Protein AF-A0A2E7UZY5-F1 (afdb_monomer)

Sequence (215 aa):
NVTYLLDACQSVGQLPVDVDELGCDILSATGRKYLRGPRGTGFLYVRKGILATLEPPMIDLLAAKWVAPDQYELRPDARRFENWENNYAARLGLGVAIDYALNLGIEVTWQRILELSSSLRQKLSVIDGIKLRDIGSLQGGIVTFTLEGIDATAIKELVGSQAINVSVSNPSSTLLDATRRNLPPVVRASVHYYNDEVEVVRLVDAVRAISAKKE

Structure (mmCIF, N/CA/C/O backbone):
data_AF-A0A2E7UZY5-F1
#
_entry.id   AF-A0A2E7UZY5-F1
#
loop_
_atom_site.group_PDB
_atom_site.id
_atom_site.type_symbol
_atom_site.label_atom_id
_atom_site.label_alt_id
_atom_site.label_comp_id
_atom_site.label_asym_id
_atom_site.label_entity_id
_atom_site.label_seq_id
_atom_site.pdbx_PDB_ins_code
_atom_site.Cartn_x
_atom_site.Cartn_y
_atom_site.Cartn_z
_atom_site.occupancy
_atom_site.B_iso_or_equiv
_atom_site.auth_seq_id
_atom_site.auth_comp_id
_atom_site.auth_asym_id
_atom_site.auth_atom_id
_atom_site.pdbx_PDB_model_num
ATOM 1 N N . ASN A 1 1 ? -2.501 15.413 -25.333 1.00 76.38 1 ASN A N 1
ATOM 2 C CA . ASN A 1 1 ? -2.086 14.223 -24.560 1.00 76.38 1 ASN A CA 1
ATOM 3 C C . ASN A 1 1 ? -1.216 14.672 -2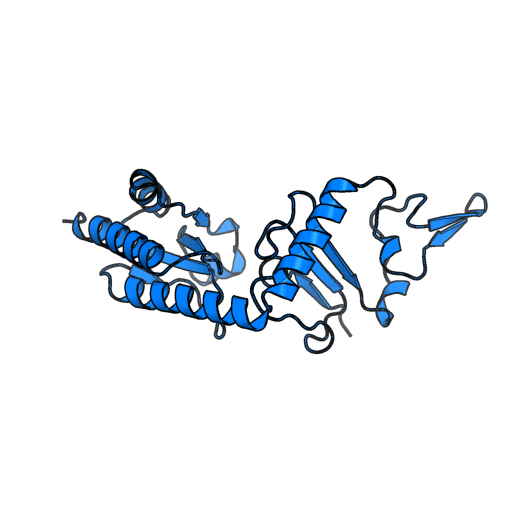3.407 1.00 76.38 1 ASN A C 1
ATOM 5 O O . ASN A 1 1 ? -0.234 15.356 -23.656 1.00 76.38 1 ASN A O 1
ATOM 9 N N . VAL A 1 2 ? -1.622 14.372 -22.174 1.00 93.38 2 VAL A N 1
ATOM 10 C CA . VAL A 1 2 ? -0.872 14.681 -20.946 1.00 93.38 2 VAL A CA 1
ATOM 11 C C . VAL A 1 2 ? -0.260 13.374 -20.454 1.00 93.38 2 VAL A C 1
ATOM 13 O O . VAL A 1 2 ? -0.983 12.385 -20.386 1.00 93.38 2 VAL A O 1
ATOM 16 N N . THR A 1 3 ? 1.036 13.363 -20.134 1.00 95.31 3 THR A N 1
ATOM 17 C CA . THR A 1 3 ? 1.720 12.169 -19.613 1.00 95.31 3 THR A CA 1
ATOM 18 C C . THR A 1 3 ? 1.079 11.708 -18.309 1.00 95.31 3 THR A C 1
ATOM 20 O O . THR A 1 3 ? 0.984 12.483 -17.353 1.00 95.31 3 THR A O 1
ATOM 23 N N . TYR A 1 4 ? 0.679 10.440 -18.257 1.00 96.88 4 TYR A N 1
ATOM 24 C CA . TYR A 1 4 ? 0.029 9.844 -17.095 1.00 96.88 4 TYR A CA 1
ATOM 25 C C . TYR A 1 4 ? 0.994 8.943 -16.310 1.00 96.88 4 TYR A C 1
ATOM 27 O O . TYR A 1 4 ? 1.302 7.820 -16.713 1.00 96.88 4 TYR A O 1
ATOM 35 N N . LEU A 1 5 ? 1.438 9.442 -15.153 1.00 96.75 5 LEU A N 1
ATOM 36 C CA . LEU A 1 5 ? 2.190 8.691 -14.147 1.00 96.75 5 LEU A CA 1
ATOM 37 C C . LEU A 1 5 ? 1.256 8.187 -13.038 1.00 96.75 5 LEU A C 1
ATOM 39 O O . LEU A 1 5 ? 0.578 8.982 -12.387 1.00 96.75 5 LEU A O 1
ATOM 43 N N . LEU A 1 6 ? 1.275 6.879 -12.785 1.00 97.94 6 LEU A N 1
ATOM 44 C CA . LEU A 1 6 ? 0.503 6.222 -11.734 1.00 97.94 6 LEU A CA 1
ATOM 45 C C . LEU A 1 6 ? 1.409 5.726 -10.591 1.00 97.94 6 LEU A C 1
ATOM 47 O O . LEU A 1 6 ? 2.285 4.888 -10.802 1.00 97.94 6 LEU A O 1
ATOM 51 N N . ASP A 1 7 ? 1.163 6.194 -9.363 1.00 97.31 7 ASP A N 1
ATOM 52 C CA . ASP A 1 7 ? 1.716 5.577 -8.147 1.00 97.31 7 ASP A CA 1
ATOM 53 C C . ASP A 1 7 ? 0.869 4.357 -7.766 1.00 97.31 7 ASP A C 1
ATOM 55 O O . ASP A 1 7 ? -0.257 4.482 -7.281 1.0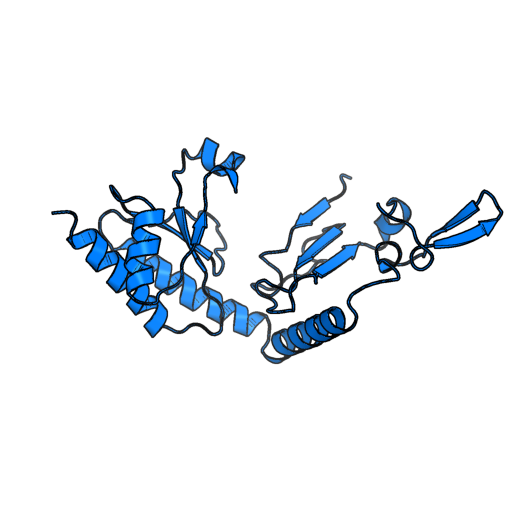0 97.31 7 ASP A O 1
ATOM 59 N N . ALA A 1 8 ? 1.426 3.166 -7.973 1.00 97.38 8 ALA A N 1
ATOM 60 C CA . ALA A 1 8 ? 0.782 1.897 -7.672 1.00 97.38 8 ALA A CA 1
ATOM 61 C C . ALA A 1 8 ? 1.400 1.206 -6.448 1.00 97.38 8 ALA A C 1
ATOM 63 O O . ALA A 1 8 ? 1.242 -0.004 -6.267 1.00 97.38 8 ALA A O 1
ATOM 64 N N . CYS A 1 9 ? 2.081 1.950 -5.566 1.00 95.75 9 CYS A N 1
ATOM 65 C CA . CYS A 1 9 ? 2.773 1.364 -4.421 1.00 95.75 9 CYS A CA 1
ATOM 66 C C . CYS A 1 9 ? 1.841 0.590 -3.478 1.00 95.75 9 CYS A C 1
ATOM 68 O O . CYS A 1 9 ? 2.304 -0.328 -2.808 1.00 95.75 9 CYS A O 1
ATOM 70 N N . GLN A 1 10 ? 0.570 0.979 -3.353 1.00 94.12 10 GLN A N 1
ATOM 71 C CA . GLN A 1 10 ? -0.403 0.190 -2.586 1.00 94.12 10 GLN A CA 1
ATOM 72 C C . GLN A 1 10 ? -1.146 -0.832 -3.450 1.00 94.12 10 GLN A C 1
ATOM 74 O O . GLN A 1 10 ? -1.585 -1.835 -2.907 1.00 94.12 10 GLN A O 1
ATOM 79 N N . SER A 1 11 ? -1.286 -0.609 -4.756 1.00 95.56 11 SER A N 1
ATOM 80 C CA . SER A 1 11 ? -2.122 -1.448 -5.621 1.00 95.56 11 SER A CA 1
ATOM 81 C C . SER A 1 11 ? -1.434 -2.750 -6.021 1.00 95.56 11 SER A C 1
ATOM 83 O O . SER A 1 11 ? -2.022 -3.821 -5.888 1.00 95.56 11 SER A O 1
ATOM 85 N N . VAL A 1 12 ? -0.172 -2.681 -6.458 1.00 96.69 12 VAL A N 1
ATOM 86 C CA . VAL A 1 12 ? 0.567 -3.869 -6.907 1.00 96.69 12 VAL A CA 1
ATOM 87 C C . VAL A 1 12 ? 0.759 -4.853 -5.747 1.00 96.69 12 VAL A C 1
ATOM 89 O O . VAL A 1 12 ? 1.291 -4.507 -4.688 1.00 96.69 12 VAL A O 1
ATOM 92 N N . GLY A 1 13 ? 0.330 -6.097 -5.972 1.00 94.75 13 GLY A N 1
ATOM 93 C CA . GLY A 1 13 ? 0.324 -7.184 -4.990 1.00 94.75 13 GLY A CA 1
ATOM 94 C C . GLY A 1 13 ? -0.893 -7.186 -4.062 1.00 94.75 13 GLY A C 1
ATOM 95 O O . GLY A 1 13 ? -1.065 -8.140 -3.309 1.00 94.75 13 GLY A O 1
ATOM 96 N N . GLN A 1 14 ? -1.710 -6.128 -4.078 1.00 95.19 14 GLN A N 1
ATOM 97 C CA . GLN A 1 14 ? -2.963 -6.059 -3.325 1.00 95.19 14 GLN A CA 1
ATOM 98 C C . GLN A 1 14 ? -4.155 -6.431 -4.199 1.00 95.19 14 GLN A C 1
ATOM 100 O O . GLN A 1 14 ? -5.000 -7.194 -3.753 1.00 95.19 14 GLN A O 1
ATOM 105 N N . LEU A 1 15 ? -4.220 -5.873 -5.408 1.00 95.06 15 LEU A N 1
ATOM 106 C CA . LEU A 1 15 ? -5.289 -6.095 -6.376 1.00 95.06 15 LEU A CA 1
ATOM 107 C C . LEU A 1 15 ? -4.705 -6.357 -7.778 1.00 95.06 15 LEU A C 1
ATOM 109 O O . LEU A 1 15 ? -3.519 -6.076 -7.996 1.00 95.06 15 LEU A O 1
ATOM 113 N N . PRO A 1 16 ? -5.509 -6.878 -8.720 1.00 95.44 16 PRO A N 1
ATOM 114 C CA . PRO A 1 16 ? -5.115 -7.013 -10.119 1.00 95.44 16 PRO A CA 1
ATOM 115 C C . PRO A 1 16 ? -4.749 -5.653 -10.718 1.00 95.44 16 PRO A C 1
ATOM 117 O O . PRO A 1 16 ? -5.433 -4.656 -10.494 1.00 95.44 16 PRO A O 1
ATOM 120 N N . VAL A 1 17 ? -3.643 -5.599 -11.456 1.00 96.25 17 VAL A N 1
ATOM 121 C CA . VAL A 1 17 ? -3.154 -4.377 -12.103 1.00 96.25 17 VAL A CA 1
ATOM 122 C C . VAL A 1 17 ? -2.721 -4.731 -13.516 1.00 96.25 17 VAL A C 1
ATOM 124 O O . VAL A 1 17 ? -1.752 -5.468 -13.691 1.00 96.25 17 VAL A O 1
ATOM 127 N N . ASP A 1 18 ? -3.411 -4.162 -14.498 1.00 96.94 18 ASP A N 1
ATOM 128 C CA . ASP A 1 18 ? -3.083 -4.266 -15.916 1.00 96.94 18 ASP A CA 1
ATOM 129 C C . ASP A 1 18 ? -2.777 -2.864 -16.464 1.00 96.94 18 ASP A C 1
ATOM 131 O O . ASP A 1 18 ? -3.606 -1.956 -16.419 1.00 96.94 18 ASP A O 1
ATOM 135 N N . VAL A 1 19 ? -1.547 -2.656 -16.934 1.00 97.19 19 VAL A N 1
ATOM 136 C CA . VAL A 1 19 ? -1.087 -1.348 -17.429 1.00 97.19 19 VAL A CA 1
ATOM 137 C C . VAL A 1 19 ? -1.675 -0.976 -18.789 1.00 97.19 19 VAL A C 1
ATOM 139 O O . VAL A 1 19 ? -1.748 0.218 -19.097 1.00 97.19 19 VAL A O 1
ATOM 142 N N . ASP A 1 20 ? -2.095 -1.964 -19.581 1.00 96.75 20 ASP A N 1
ATOM 143 C CA . ASP A 1 20 ? -2.739 -1.748 -20.874 1.00 96.75 20 ASP A CA 1
ATOM 144 C C . ASP A 1 20 ? -4.198 -1.325 -20.664 1.00 96.75 20 ASP A C 1
ATOM 146 O O . ASP A 1 20 ? -4.644 -0.357 -21.283 1.00 96.75 20 ASP A O 1
ATOM 150 N N . GLU A 1 21 ? -4.906 -1.958 -19.720 1.00 96.94 21 GLU A N 1
ATOM 151 C CA . GLU A 1 21 ? -6.256 -1.539 -19.311 1.00 96.94 21 GLU A CA 1
ATOM 152 C C . GLU A 1 21 ? -6.248 -0.147 -18.660 1.00 96.94 21 GLU A C 1
ATOM 154 O O . GLU A 1 21 ? -7.045 0.724 -19.016 1.00 96.94 21 GLU A O 1
ATOM 159 N N . LEU A 1 22 ? -5.317 0.094 -17.728 1.00 96.38 22 LEU A N 1
ATOM 160 C CA . LEU A 1 22 ? -5.193 1.382 -17.036 1.00 96.38 22 LEU A CA 1
ATOM 161 C C . LEU A 1 22 ? -4.777 2.516 -17.974 1.00 96.38 22 LEU A C 1
ATOM 163 O O . LEU A 1 22 ? -5.000 3.690 -17.668 1.00 96.38 22 LEU A O 1
ATOM 167 N N . GLY A 1 23 ? -4.114 2.187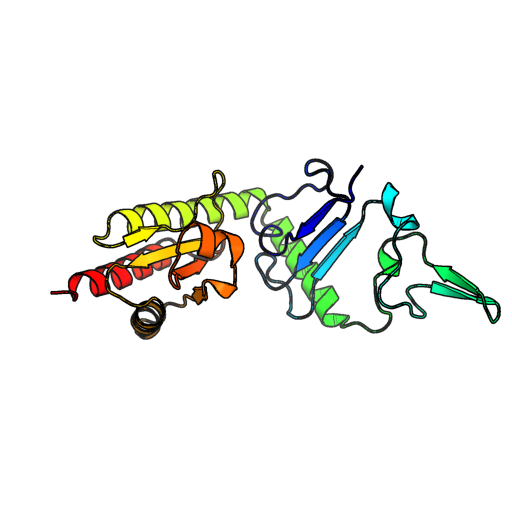 -19.082 1.00 96.44 23 GLY A N 1
ATOM 168 C CA . GLY A 1 23 ? -3.669 3.174 -20.048 1.00 96.44 23 GLY A CA 1
ATOM 169 C C . GLY A 1 23 ? -2.663 4.177 -19.475 1.00 96.44 23 GLY A C 1
ATOM 170 O O . GLY A 1 23 ? -2.531 5.267 -20.035 1.00 96.44 23 GLY A O 1
ATOM 171 N N . CYS A 1 24 ? -1.912 3.826 -18.425 1.00 97.44 24 CYS A N 1
ATOM 172 C CA . CYS A 1 24 ? -0.845 4.678 -17.905 1.00 97.44 24 CYS A CA 1
ATOM 173 C C . CYS A 1 24 ? 0.385 4.680 -18.820 1.00 97.44 24 CYS A C 1
ATOM 175 O O . CYS A 1 24 ? 0.679 3.711 -19.533 1.00 97.44 24 CYS A O 1
ATOM 177 N N . ASP A 1 25 ? 1.103 5.799 -18.825 1.00 97.19 25 ASP A N 1
ATOM 178 C CA . ASP A 1 25 ? 2.367 5.915 -19.546 1.00 97.19 25 ASP A CA 1
ATOM 179 C C . ASP A 1 25 ? 3.537 5.472 -18.668 1.00 97.19 25 ASP A C 1
ATOM 181 O O . ASP A 1 25 ? 4.521 4.920 -19.162 1.00 97.19 25 ASP A O 1
ATOM 185 N N . ILE A 1 26 ? 3.425 5.709 -17.361 1.00 97.00 26 ILE A N 1
ATOM 186 C CA . ILE A 1 26 ? 4.417 5.337 -16.358 1.00 97.00 26 ILE A CA 1
ATOM 187 C C . ILE A 1 26 ? 3.686 4.776 -15.136 1.00 97.00 26 ILE A C 1
ATOM 189 O O . ILE A 1 26 ? 2.673 5.332 -14.711 1.00 97.00 26 ILE A O 1
ATOM 193 N N . LEU A 1 27 ? 4.215 3.711 -14.535 1.00 98.19 27 LEU A N 1
ATOM 194 C CA . LEU A 1 27 ? 3.733 3.185 -13.256 1.00 98.19 27 LEU A CA 1
ATOM 195 C C . LEU A 1 27 ? 4.906 2.877 -12.332 1.00 98.19 27 LEU A C 1
ATOM 197 O O . LEU A 1 27 ? 5.847 2.197 -12.736 1.00 98.19 27 LEU A O 1
ATOM 201 N N . SER A 1 28 ? 4.838 3.346 -11.086 1.00 97.19 28 SER A N 1
ATOM 202 C CA . SER A 1 28 ? 5.823 3.024 -10.049 1.00 97.19 28 SER A CA 1
ATOM 203 C C . SER A 1 28 ? 5.232 2.100 -8.984 1.00 97.19 28 SER A C 1
ATOM 205 O O . SER A 1 28 ? 4.087 2.254 -8.554 1.00 97.19 28 SER A O 1
ATOM 207 N N . ALA A 1 29 ? 6.021 1.119 -8.547 1.00 97.62 29 ALA A N 1
ATOM 208 C CA . ALA A 1 29 ? 5.631 0.181 -7.502 1.00 97.62 29 ALA A CA 1
ATOM 209 C C . ALA A 1 29 ? 6.806 -0.140 -6.572 1.00 97.62 29 ALA A C 1
ATOM 211 O O . ALA A 1 29 ? 7.974 -0.087 -6.959 1.00 97.62 29 ALA A O 1
ATOM 212 N N . THR A 1 30 ? 6.498 -0.509 -5.328 1.00 97.19 30 THR A N 1
ATOM 213 C CA . THR A 1 30 ? 7.497 -0.893 -4.320 1.00 97.19 30 THR A CA 1
ATOM 214 C C . THR A 1 30 ? 7.322 -2.346 -3.901 1.00 97.19 30 THR A C 1
ATOM 216 O O . THR A 1 30 ? 6.201 -2.815 -3.714 1.00 97.19 30 THR A O 1
ATOM 219 N N . GLY A 1 31 ? 8.436 -3.049 -3.686 1.00 97.25 31 GLY A N 1
ATOM 220 C CA . GLY A 1 31 ? 8.411 -4.454 -3.280 1.00 97.25 31 GLY A CA 1
ATOM 221 C C . GLY A 1 31 ? 7.897 -4.667 -1.856 1.00 97.25 31 GLY A C 1
ATOM 222 O O . GLY A 1 31 ? 7.104 -5.565 -1.599 1.00 97.25 31 GLY A O 1
ATOM 223 N N . ARG A 1 32 ? 8.292 -3.806 -0.912 1.00 96.44 32 ARG A N 1
ATOM 224 C CA . ARG A 1 32 ? 8.118 -4.025 0.541 1.00 96.44 32 ARG A CA 1
ATOM 225 C C . ARG A 1 32 ? 6.695 -3.905 1.098 1.00 96.44 32 ARG A C 1
ATOM 227 O O . ARG A 1 32 ? 6.533 -3.888 2.320 1.00 96.44 32 ARG A O 1
ATOM 234 N N . LYS A 1 33 ? 5.708 -3.658 0.237 1.00 96.06 33 LYS A N 1
ATOM 235 C CA . LYS A 1 33 ? 4.296 -3.500 0.613 1.00 96.06 33 LYS A CA 1
ATOM 236 C C . LYS A 1 33 ? 3.562 -4.809 0.324 1.00 96.06 33 LYS A C 1
ATOM 238 O O . LYS A 1 33 ? 3.992 -5.851 0.811 1.00 96.06 33 LYS A O 1
ATOM 243 N N . TYR A 1 34 ? 2.485 -4.775 -0.453 1.00 96.94 34 TYR A N 1
ATOM 244 C CA . TYR A 1 34 ? 1.642 -5.945 -0.666 1.00 96.94 34 TYR A CA 1
ATOM 245 C C . TYR A 1 34 ? 2.332 -7.068 -1.454 1.00 96.94 34 TYR A C 1
ATOM 247 O O . TYR A 1 34 ? 1.994 -8.226 -1.236 1.00 96.94 34 TYR A O 1
ATOM 255 N N . LEU A 1 35 ? 3.367 -6.757 -2.244 1.00 96.06 35 LEU A N 1
ATOM 256 C CA . LEU A 1 35 ? 4.239 -7.755 -2.876 1.00 96.06 35 LEU A CA 1
ATOM 257 C C . LEU A 1 35 ? 5.145 -8.523 -1.904 1.00 96.06 35 LEU A C 1
ATOM 259 O O . LEU A 1 35 ? 5.685 -9.551 -2.288 1.00 96.06 35 LEU A O 1
ATOM 263 N N . ARG A 1 36 ? 5.337 -8.046 -0.665 1.00 96.62 36 ARG A N 1
ATOM 264 C CA . ARG A 1 36 ? 6.189 -8.690 0.357 1.00 96.62 36 ARG A CA 1
ATOM 265 C C . ARG A 1 36 ? 7.655 -8.901 -0.064 1.00 96.62 36 ARG A C 1
ATOM 267 O O . ARG A 1 36 ? 8.343 -9.756 0.487 1.00 96.62 36 ARG A O 1
ATOM 274 N N . GLY A 1 37 ? 8.151 -8.095 -0.998 1.00 97.75 37 GLY A N 1
ATOM 275 C CA . GLY A 1 37 ? 9.556 -8.077 -1.397 1.00 97.75 37 GLY A CA 1
ATOM 276 C C . GLY A 1 37 ? 10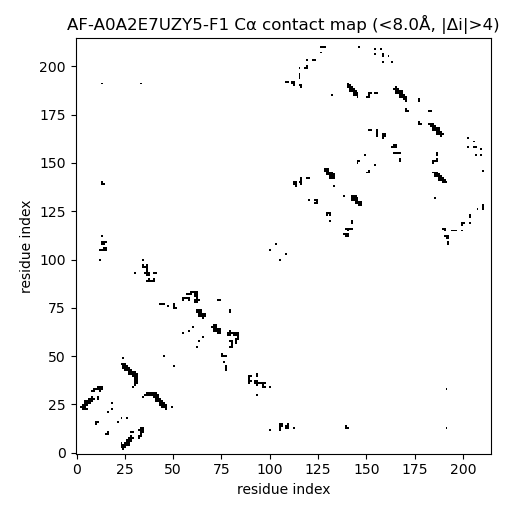.467 -7.350 -0.391 1.00 97.75 37 GLY A C 1
ATOM 277 O O . GLY A 1 37 ? 9.992 -6.683 0.534 1.00 97.75 37 GLY A O 1
ATOM 278 N N . PRO A 1 38 ? 11.797 -7.424 -0.564 1.00 97.94 38 PRO A N 1
ATOM 279 C CA . PRO A 1 38 ? 12.754 -6.765 0.323 1.00 97.94 38 PRO A CA 1
ATOM 280 C C . PRO A 1 38 ? 12.628 -5.233 0.334 1.00 97.94 38 PRO A C 1
ATOM 282 O O . PRO A 1 38 ? 12.230 -4.599 -0.648 1.00 97.94 38 PRO A O 1
ATOM 285 N N . ARG A 1 39 ? 13.025 -4.598 1.444 1.00 96.69 39 ARG A N 1
ATOM 286 C CA . ARG A 1 39 ? 13.179 -3.132 1.495 1.00 96.69 39 ARG A CA 1
ATOM 287 C C . ARG A 1 39 ? 14.270 -2.672 0.524 1.00 96.69 39 ARG A C 1
ATOM 289 O O . ARG A 1 39 ? 15.223 -3.39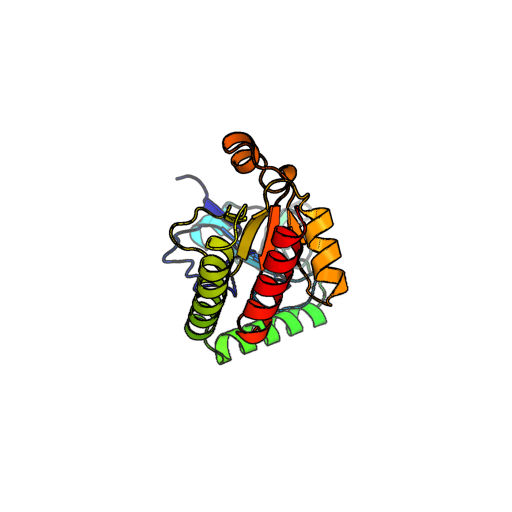6 0.279 1.00 96.69 39 ARG A O 1
ATOM 296 N N . GLY A 1 40 ? 14.125 -1.453 0.001 1.00 95.56 40 GLY A N 1
ATOM 297 C CA . GLY A 1 40 ? 15.047 -0.907 -1.001 1.00 95.56 40 GLY A CA 1
ATOM 298 C C . GLY A 1 40 ? 14.800 -1.423 -2.421 1.00 95.56 40 GLY A C 1
ATOM 299 O O . GLY A 1 40 ? 15.626 -1.192 -3.292 1.00 95.56 40 GLY A O 1
ATOM 300 N N . THR A 1 41 ? 13.675 -2.106 -2.659 1.00 97.31 41 THR A N 1
ATOM 301 C CA . THR A 1 41 ? 13.299 -2.625 -3.978 1.00 97.31 41 THR A CA 1
ATOM 302 C C . THR A 1 41 ? 11.980 -2.035 -4.469 1.00 97.31 41 THR A C 1
ATOM 304 O O . THR A 1 41 ? 11.095 -1.641 -3.692 1.00 97.31 41 THR A O 1
ATOM 307 N N . GLY A 1 42 ? 11.847 -1.998 -5.786 1.00 96.44 42 GLY A N 1
ATOM 308 C CA . GLY A 1 42 ? 10.681 -1.539 -6.518 1.00 96.44 42 GLY A CA 1
ATOM 309 C C . GLY A 1 42 ? 10.929 -1.703 -8.008 1.00 96.44 42 GLY A C 1
ATOM 310 O O . GLY A 1 42 ? 11.976 -2.212 -8.413 1.00 96.44 42 GLY A O 1
ATOM 311 N N . PHE A 1 43 ? 9.970 -1.277 -8.811 1.00 96.25 43 PHE A N 1
ATOM 312 C CA . PHE A 1 43 ? 10.121 -1.262 -10.256 1.00 96.25 43 PHE A CA 1
ATOM 313 C C . PHE A 1 43 ? 9.338 -0.107 -10.869 1.00 96.25 43 PHE A C 1
ATOM 315 O O . PHE A 1 43 ? 8.416 0.447 -10.263 1.00 96.25 43 PHE A O 1
ATOM 322 N N . LEU A 1 44 ? 9.746 0.238 -12.085 1.00 95.94 44 LEU A N 1
ATOM 323 C CA . LEU A 1 44 ? 9.132 1.250 -12.920 1.00 95.94 44 LEU A CA 1
ATOM 324 C C . LEU A 1 44 ? 8.698 0.586 -14.224 1.00 95.94 44 LEU A C 1
ATOM 326 O O . LEU A 1 44 ? 9.511 -0.018 -14.923 1.00 95.94 44 LEU A O 1
ATOM 330 N N . TYR A 1 45 ? 7.423 0.715 -14.555 1.00 97.12 45 TYR A N 1
ATOM 331 C CA . TYR A 1 45 ? 6.929 0.484 -15.901 1.00 97.12 45 TYR A CA 1
ATOM 332 C C . TYR A 1 45 ? 6.957 1.805 -16.669 1.00 97.12 45 TYR A C 1
ATOM 334 O O . TYR A 1 45 ? 6.559 2.839 -16.135 1.00 97.12 45 TYR A O 1
ATOM 342 N N . VAL A 1 46 ? 7.406 1.756 -17.923 1.00 96.75 46 VAL A N 1
ATOM 343 C CA . VAL A 1 46 ? 7.375 2.883 -18.858 1.00 96.75 46 VAL A CA 1
ATOM 344 C C . VAL A 1 46 ? 6.876 2.371 -20.201 1.00 96.75 46 VAL A C 1
ATOM 346 O O . VAL A 1 46 ? 7.466 1.459 -20.789 1.00 96.75 46 VAL A O 1
ATOM 349 N N . ARG A 1 47 ? 5.806 2.977 -20.711 1.00 96.19 47 ARG A N 1
ATOM 350 C CA . ARG A 1 47 ? 5.261 2.670 -22.030 1.00 96.19 47 ARG A CA 1
ATOM 351 C C . ARG A 1 47 ? 6.286 3.012 -23.108 1.00 96.19 47 ARG A C 1
ATOM 353 O O . ARG A 1 47 ? 6.802 4.128 -23.165 1.00 96.19 47 ARG A O 1
ATOM 360 N N . LYS A 1 48 ? 6.517 2.078 -24.037 1.00 94.25 48 LYS A N 1
ATOM 361 C CA . LYS A 1 48 ? 7.496 2.240 -25.131 1.00 94.25 48 LYS A CA 1
ATOM 362 C C . LYS A 1 48 ? 7.325 3.547 -25.915 1.00 94.25 48 LYS A C 1
ATOM 364 O O . LYS A 1 48 ? 8.317 4.189 -26.232 1.00 94.25 48 LYS A O 1
ATOM 369 N N . GLY A 1 49 ? 6.082 3.952 -26.191 1.00 93.81 49 GLY A N 1
ATOM 370 C CA . GLY A 1 49 ? 5.773 5.137 -27.001 1.00 93.81 49 GLY A CA 1
ATOM 371 C C . GLY A 1 49 ? 6.231 6.471 -26.404 1.00 93.81 49 GLY A C 1
ATOM 372 O O . GLY A 1 49 ? 6.460 7.408 -27.160 1.00 93.81 49 GLY A O 1
ATOM 373 N N . ILE A 1 50 ? 6.407 6.555 -25.082 1.00 94.31 50 ILE A N 1
ATOM 374 C CA . ILE A 1 50 ? 6.897 7.772 -24.416 1.00 94.31 50 ILE A CA 1
ATOM 375 C C . ILE A 1 50 ? 8.350 7.647 -23.951 1.00 94.31 50 ILE A C 1
ATOM 377 O O . ILE A 1 50 ? 8.939 8.611 -23.479 1.00 94.31 50 ILE A O 1
ATOM 381 N N . LEU A 1 51 ? 8.956 6.464 -24.075 1.00 93.56 51 LEU A N 1
ATOM 382 C CA . LEU A 1 51 ? 10.282 6.198 -23.525 1.00 93.56 51 LEU A CA 1
ATOM 383 C C . LEU A 1 51 ? 11.330 7.180 -24.061 1.00 93.56 51 LEU A C 1
ATOM 385 O O . LEU A 1 51 ? 12.144 7.675 -23.289 1.00 93.56 51 LEU A O 1
ATOM 389 N N . ALA A 1 52 ? 11.285 7.479 -25.363 1.00 91.94 52 ALA A N 1
ATOM 390 C CA . ALA A 1 52 ? 12.223 8.382 -26.028 1.00 91.94 52 ALA A CA 1
ATOM 391 C C . ALA A 1 52 ? 12.067 9.855 -25.610 1.00 91.94 52 ALA A C 1
ATOM 393 O O . ALA A 1 52 ? 13.000 10.627 -25.796 1.00 91.94 52 ALA A O 1
ATOM 394 N N . THR A 1 53 ? 10.927 10.243 -25.029 1.00 92.75 53 THR A N 1
ATOM 395 C CA . THR A 1 53 ? 10.674 11.621 -24.577 1.00 92.75 53 THR A CA 1
ATOM 396 C C . THR A 1 53 ? 11.093 11.855 -23.126 1.00 92.75 53 THR A C 1
ATOM 398 O O . THR A 1 53 ? 10.887 12.946 -22.604 1.00 92.75 53 THR A O 1
ATOM 401 N N . LEU A 1 54 ? 11.605 10.826 -22.447 1.00 92.81 54 LEU A N 1
ATOM 402 C CA . LEU A 1 54 ? 12.018 10.885 -21.051 1.00 92.81 54 LEU A CA 1
ATOM 403 C C . LEU A 1 54 ? 13.541 10.840 -20.924 1.00 92.81 54 LEU A C 1
ATOM 405 O O . LEU A 1 54 ? 14.210 10.041 -21.587 1.00 92.81 54 LEU A O 1
ATOM 409 N N . GLU A 1 55 ? 14.058 11.632 -19.990 1.00 90.44 55 GLU A N 1
ATOM 410 C CA . GLU A 1 55 ? 15.452 11.598 -19.554 1.00 90.44 55 GLU A CA 1
ATOM 411 C C . GLU A 1 55 ? 15.548 11.014 -18.135 1.00 90.44 55 GLU A C 1
ATOM 413 O O . GLU A 1 55 ? 14.751 11.380 -17.264 1.00 90.44 55 GLU A O 1
ATOM 418 N N . PRO A 1 56 ? 16.485 10.085 -17.875 1.00 91.56 56 PRO A N 1
ATOM 419 C CA . PRO A 1 56 ? 16.729 9.589 -16.526 1.00 91.56 56 PRO A CA 1
ATOM 420 C C . PRO A 1 56 ? 17.249 10.695 -15.598 1.00 91.56 56 PRO A C 1
ATOM 422 O O . PRO A 1 56 ? 18.076 11.500 -16.019 1.00 91.56 56 PRO A O 1
ATOM 425 N N . PRO A 1 57 ? 16.855 10.704 -14.310 1.00 89.88 57 PRO A N 1
ATOM 426 C CA . PRO A 1 57 ? 17.380 11.669 -13.341 1.00 89.88 57 PRO A CA 1
ATOM 427 C C . PRO A 1 57 ? 18.867 11.445 -13.027 1.00 89.88 57 PRO A C 1
ATOM 429 O O . PRO A 1 57 ? 19.545 12.348 -12.544 1.00 89.88 57 PRO A O 1
ATOM 432 N N . MET A 1 58 ? 19.367 10.233 -13.271 1.00 90.38 58 MET A N 1
ATOM 433 C CA . MET A 1 58 ? 20.764 9.854 -13.132 1.00 90.38 58 MET A CA 1
ATOM 434 C C . MET A 1 58 ? 21.144 9.001 -14.336 1.00 90.38 58 MET A C 1
ATOM 436 O O . MET A 1 58 ? 20.435 8.053 -14.669 1.00 90.38 58 MET A O 1
ATOM 440 N N . ILE A 1 59 ? 22.247 9.355 -14.986 1.00 92.25 59 ILE A N 1
ATOM 441 C CA . ILE A 1 59 ? 22.794 8.625 -16.126 1.00 92.25 59 ILE A CA 1
ATOM 442 C C . ILE A 1 59 ? 24.149 8.081 -15.695 1.00 92.25 59 ILE A C 1
ATOM 444 O O . ILE A 1 59 ? 25.023 8.838 -15.276 1.00 92.25 59 ILE A O 1
ATOM 448 N N . ASP A 1 60 ? 24.315 6.771 -15.801 1.00 91.62 60 ASP A N 1
ATOM 449 C CA . ASP A 1 60 ? 25.581 6.091 -15.579 1.00 91.62 60 ASP A CA 1
ATOM 450 C C . ASP A 1 60 ? 25.920 5.158 -16.753 1.00 91.62 60 ASP A C 1
ATOM 452 O O . ASP A 1 60 ? 25.260 5.166 -17.797 1.00 91.62 60 ASP A O 1
ATOM 456 N N . LEU A 1 61 ? 26.970 4.352 -16.579 1.00 91.25 61 LEU A N 1
ATOM 457 C CA . LEU A 1 61 ? 27.471 3.424 -17.595 1.00 91.25 61 LEU A CA 1
ATOM 458 C C . LEU A 1 61 ? 26.478 2.307 -17.957 1.00 91.25 61 LEU A C 1
ATOM 460 O O . LEU A 1 61 ? 26.637 1.674 -19.002 1.00 91.25 61 LEU A O 1
ATOM 464 N N . LEU A 1 62 ? 25.476 2.036 -17.111 1.00 92.50 62 LEU A N 1
ATOM 465 C CA . LEU A 1 62 ? 24.378 1.143 -17.463 1.00 92.50 62 LEU A CA 1
ATOM 466 C C . LEU A 1 62 ? 23.357 1.892 -18.317 1.00 92.50 62 LEU A C 1
ATOM 468 O O . LEU A 1 62 ? 22.935 1.373 -19.348 1.00 92.50 62 LEU A O 1
ATOM 472 N N . ALA A 1 63 ? 22.974 3.100 -17.903 1.00 94.25 63 ALA A N 1
ATOM 473 C CA . ALA A 1 63 ? 21.902 3.869 -18.529 1.00 94.25 63 ALA A CA 1
ATOM 474 C C . ALA A 1 63 ? 22.235 4.387 -19.939 1.00 94.25 63 ALA A C 1
ATOM 476 O O . ALA A 1 63 ? 21.334 4.496 -20.784 1.00 94.25 63 ALA A O 1
ATOM 477 N N . ALA A 1 64 ? 23.507 4.697 -20.203 1.00 94.12 64 ALA A N 1
ATOM 478 C CA . ALA A 1 64 ? 23.979 5.220 -21.480 1.00 94.12 64 ALA A CA 1
ATOM 479 C C . ALA A 1 64 ? 25.363 4.691 -21.867 1.00 94.12 64 ALA A C 1
ATOM 481 O O . ALA A 1 64 ? 26.211 4.396 -21.027 1.00 94.12 64 ALA A O 1
ATOM 482 N N . LYS A 1 65 ? 25.617 4.657 -23.174 1.00 94.62 65 LYS A N 1
ATOM 483 C CA . LYS A 1 65 ? 26.945 4.458 -23.747 1.00 94.62 65 LYS A CA 1
ATOM 484 C C . LYS A 1 65 ? 27.566 5.821 -24.055 1.00 94.62 65 LYS A C 1
ATOM 486 O O . LYS A 1 65 ? 26.976 6.605 -24.791 1.00 94.62 65 LYS A O 1
ATOM 491 N N . TRP A 1 66 ? 28.763 6.094 -23.542 1.00 94.38 66 TRP A N 1
ATOM 492 C CA . TRP A 1 66 ? 29.540 7.276 -23.932 1.00 94.38 66 TRP A CA 1
ATOM 493 C C . TRP A 1 66 ? 30.151 7.032 -25.322 1.00 94.38 66 TRP A C 1
ATOM 495 O O . TRP A 1 66 ? 30.907 6.073 -25.492 1.00 94.38 66 TRP A O 1
ATOM 505 N N . VAL A 1 67 ? 29.760 7.818 -26.332 1.00 97.00 67 VAL A N 1
ATOM 506 C CA . VAL A 1 67 ? 30.107 7.562 -27.749 1.00 97.00 67 VAL A CA 1
ATOM 507 C C . VAL A 1 67 ? 31.063 8.595 -28.348 1.00 97.00 67 VAL A C 1
ATOM 509 O O . VAL A 1 67 ? 31.752 8.280 -29.314 1.00 97.00 67 VAL A O 1
ATOM 512 N N . ALA A 1 68 ? 31.157 9.787 -27.759 1.00 96.50 68 ALA A N 1
ATOM 513 C CA . ALA A 1 68 ? 32.135 10.821 -28.100 1.00 96.50 68 ALA A CA 1
ATOM 514 C C . ALA A 1 68 ? 32.395 11.718 -26.874 1.00 96.50 68 ALA A C 1
ATOM 516 O O . ALA A 1 68 ? 31.581 11.695 -25.952 1.00 96.50 68 ALA A O 1
ATOM 517 N N . PRO A 1 69 ? 33.472 12.530 -26.833 1.00 95.88 69 PRO A N 1
ATOM 518 C CA . PRO A 1 69 ? 33.801 13.370 -25.673 1.00 95.88 69 PRO A CA 1
ATOM 519 C C . PRO A 1 69 ? 32.643 14.226 -25.131 1.00 95.88 69 PRO A C 1
ATOM 521 O O . PRO A 1 69 ? 32.562 14.446 -23.926 1.00 95.88 69 PRO A O 1
ATOM 524 N N . ASP A 1 70 ? 31.727 14.646 -25.998 1.00 95.69 70 ASP A N 1
ATOM 525 C CA . ASP A 1 70 ? 30.559 15.484 -25.722 1.00 95.69 70 ASP A CA 1
ATOM 526 C C . ASP A 1 70 ? 29.213 14.791 -26.022 1.00 95.69 70 ASP A C 1
ATOM 528 O O . ASP A 1 70 ? 28.166 15.436 -25.986 1.00 95.69 70 ASP A O 1
ATOM 532 N N . GLN A 1 71 ? 29.211 13.477 -26.290 1.00 95.62 71 GLN A N 1
ATOM 533 C CA . GLN A 1 71 ? 28.015 12.751 -26.728 1.00 95.62 71 GLN A CA 1
ATOM 534 C C . GLN A 1 71 ? 27.865 11.380 -26.066 1.00 95.62 71 GLN A C 1
ATOM 536 O O . GLN A 1 71 ? 28.792 10.568 -26.029 1.00 95.62 71 GLN A O 1
ATOM 541 N N . TYR A 1 72 ? 26.646 11.068 -25.631 1.00 94.44 72 TYR A N 1
ATOM 542 C CA . TYR A 1 72 ? 26.250 9.740 -25.175 1.00 94.44 72 TYR A CA 1
ATOM 543 C C . TYR A 1 72 ? 24.956 9.283 -25.856 1.00 94.44 72 TYR A C 1
ATOM 545 O O . TYR A 1 72 ? 24.147 10.090 -26.312 1.00 94.44 72 TYR A O 1
ATOM 553 N N . GLU A 1 73 ? 24.755 7.971 -25.894 1.00 94.75 73 GLU A N 1
ATOM 554 C CA . GLU A 1 73 ? 23.540 7.327 -26.384 1.00 94.75 73 GLU A CA 1
ATOM 555 C C . GLU A 1 73 ? 22.875 6.577 -25.234 1.00 94.75 73 GLU A C 1
ATOM 557 O O . GLU A 1 73 ? 23.437 5.639 -24.667 1.00 94.75 73 GLU A O 1
ATOM 562 N N . LEU A 1 74 ? 21.667 6.995 -24.869 1.00 95.12 74 LEU A N 1
ATOM 563 C CA . LEU A 1 74 ? 20.881 6.311 -23.848 1.00 95.12 74 LEU A CA 1
ATOM 564 C C . LEU A 1 74 ? 20.350 4.974 -24.369 1.00 95.12 74 LEU A C 1
ATOM 566 O O . LEU A 1 74 ? 20.051 4.826 -25.555 1.00 95.12 74 LEU A O 1
ATOM 570 N N . ARG A 1 75 ? 20.154 4.014 -23.460 1.00 94.50 75 ARG A N 1
ATOM 571 C CA . ARG A 1 75 ? 19.530 2.740 -23.831 1.00 94.50 75 ARG A CA 1
ATOM 572 C C . ARG A 1 75 ? 18.131 2.956 -24.434 1.00 94.50 75 ARG A C 1
ATOM 574 O O . ARG A 1 75 ? 17.377 3.798 -23.940 1.00 94.50 75 ARG A O 1
ATOM 581 N N . PRO A 1 76 ? 17.733 2.134 -25.423 1.00 93.12 76 PRO A N 1
ATOM 582 C CA . PRO A 1 76 ? 16.406 2.193 -26.035 1.00 93.12 76 PRO A CA 1
ATOM 583 C C . PRO A 1 76 ? 15.327 1.458 -25.215 1.00 93.12 76 PRO A C 1
ATOM 585 O O . PRO A 1 76 ? 14.217 1.260 -25.703 1.00 93.12 76 PRO A O 1
ATOM 588 N N . ASP A 1 77 ? 15.645 1.003 -23.998 1.00 93.75 77 ASP A N 1
ATOM 589 C CA . ASP A 1 77 ? 14.754 0.257 -23.106 1.00 93.75 77 ASP A CA 1
ATOM 590 C C . ASP A 1 77 ? 14.629 0.936 -21.729 1.00 93.75 77 ASP A C 1
ATOM 592 O O . ASP A 1 77 ? 15.346 1.883 -21.401 1.00 93.75 77 ASP A O 1
ATOM 596 N N . ALA A 1 78 ? 13.700 0.452 -20.900 1.00 92.88 78 ALA A N 1
ATOM 597 C CA . ALA A 1 78 ? 13.460 1.007 -19.567 1.00 92.88 78 ALA A CA 1
ATOM 598 C C . ALA A 1 78 ? 14.659 0.852 -18.609 1.00 92.88 78 ALA A C 1
ATOM 600 O O . ALA A 1 78 ? 14.709 1.544 -17.594 1.00 92.88 78 ALA A O 1
ATOM 601 N N . ARG A 1 79 ? 15.665 0.022 -18.934 1.00 93.12 79 ARG A N 1
ATOM 602 C CA . ARG A 1 79 ? 16.878 -0.090 -18.107 1.00 93.12 79 ARG A CA 1
ATOM 603 C C . ARG A 1 79 ? 17.727 1.179 -18.164 1.00 93.12 79 ARG A C 1
ATOM 605 O O . ARG A 1 79 ? 18.640 1.312 -17.363 1.00 93.12 79 ARG A O 1
ATOM 612 N N . ARG A 1 80 ? 17.407 2.142 -19.043 1.00 94.31 80 ARG A N 1
ATOM 613 C CA . ARG A 1 80 ? 17.967 3.504 -18.979 1.00 94.31 80 ARG A CA 1
ATOM 614 C C . ARG A 1 80 ? 17.685 4.224 -17.653 1.00 94.31 80 ARG A C 1
ATOM 616 O O . ARG A 1 80 ? 18.349 5.205 -17.365 1.00 94.31 80 ARG A O 1
ATOM 623 N N . PHE A 1 81 ? 16.705 3.766 -16.872 1.00 94.50 81 PHE A N 1
ATOM 624 C CA . PHE A 1 81 ? 16.389 4.298 -15.541 1.00 94.50 81 PHE A CA 1
ATOM 625 C C . PHE A 1 81 ? 16.967 3.451 -14.393 1.00 94.50 81 PHE A C 1
ATOM 627 O O . PHE A 1 81 ? 16.685 3.738 -13.232 1.00 94.50 81 PHE A O 1
ATOM 634 N N . GLU A 1 82 ? 17.715 2.385 -14.696 1.00 93.69 82 GLU A N 1
ATOM 635 C CA . GLU A 1 82 ? 18.404 1.578 -13.688 1.00 93.69 82 GLU A CA 1
ATOM 636 C C . GLU A 1 82 ? 19.823 2.105 -13.469 1.00 93.69 82 GLU A C 1
ATOM 638 O O . GLU A 1 82 ? 20.507 2.480 -14.418 1.00 93.69 82 GLU A O 1
ATOM 643 N N . ASN A 1 83 ? 20.283 2.050 -12.220 1.00 91.50 83 ASN A N 1
ATOM 644 C CA . ASN A 1 83 ? 21.679 2.296 -11.886 1.00 91.50 83 ASN A CA 1
ATOM 645 C C . ASN A 1 83 ? 22.491 0.998 -12.017 1.00 91.50 83 ASN A C 1
ATOM 647 O O . ASN A 1 83 ? 22.002 -0.090 -11.677 1.00 91.50 83 ASN A O 1
ATOM 651 N N . TRP A 1 84 ? 23.748 1.132 -12.443 1.00 90.19 84 TRP A N 1
ATOM 652 C CA . TRP A 1 84 ? 24.738 0.061 -12.539 1.00 90.19 84 TRP A CA 1
ATOM 653 C C . TRP A 1 84 ? 24.896 -0.680 -11.213 1.00 90.19 84 TRP A C 1
ATOM 655 O O . TRP A 1 84 ? 24.699 -1.893 -11.141 1.00 90.19 84 TRP A O 1
ATOM 665 N N . GLU A 1 85 ? 25.231 0.060 -10.154 1.00 92.12 85 GLU A N 1
ATOM 666 C CA . GLU A 1 85 ? 25.347 -0.510 -8.819 1.00 92.12 85 GLU A CA 1
ATOM 667 C C . GLU A 1 85 ? 23.971 -0.511 -8.160 1.00 92.12 85 GLU A C 1
ATOM 669 O O . GLU A 1 85 ? 23.356 0.533 -7.923 1.00 92.12 85 GLU A O 1
ATOM 674 N N . ASN A 1 86 ? 23.477 -1.706 -7.869 1.00 92.31 86 ASN A N 1
ATOM 675 C CA . ASN A 1 86 ? 22.220 -1.910 -7.176 1.00 92.31 86 ASN A CA 1
ATOM 676 C C . ASN A 1 86 ? 22.325 -3.142 -6.274 1.00 92.31 86 ASN A C 1
ATOM 678 O O . ASN A 1 86 ? 23.238 -3.958 -6.380 1.00 92.31 86 ASN A O 1
ATOM 682 N N . ASN A 1 87 ? 21.382 -3.283 -5.347 1.00 96.06 87 ASN A N 1
ATOM 683 C CA . ASN A 1 87 ? 21.381 -4.429 -4.452 1.00 96.06 87 ASN A CA 1
ATOM 684 C C . ASN A 1 87 ? 20.844 -5.674 -5.179 1.00 96.06 87 ASN A C 1
ATOM 686 O O . ASN A 1 87 ? 19.644 -5.958 -5.143 1.00 96.06 87 ASN A O 1
ATOM 690 N N . TYR A 1 88 ? 21.746 -6.424 -5.815 1.00 95.50 88 TYR A N 1
ATOM 691 C CA . TYR A 1 88 ? 21.430 -7.648 -6.556 1.00 95.50 88 TYR A CA 1
ATOM 692 C C . TYR A 1 88 ? 20.669 -8.676 -5.713 1.00 95.50 88 TYR A C 1
ATOM 694 O O . TYR A 1 88 ? 19.676 -9.237 -6.174 1.00 95.50 88 TYR A O 1
ATOM 702 N N . ALA A 1 89 ? 21.081 -8.890 -4.459 1.00 97.69 89 ALA A N 1
ATOM 703 C CA . ALA A 1 89 ? 20.411 -9.828 -3.559 1.00 97.69 89 ALA A CA 1
ATOM 704 C C . ALA A 1 89 ? 18.960 -9.403 -3.281 1.00 97.69 89 ALA A C 1
ATOM 706 O O . ALA A 1 89 ? 18.045 -10.225 -3.325 1.00 97.69 89 ALA A O 1
ATOM 707 N N . ALA A 1 90 ? 18.727 -8.107 -3.058 1.00 97.94 90 ALA A N 1
ATOM 708 C CA . ALA A 1 90 ? 17.385 -7.576 -2.861 1.00 97.94 90 ALA A CA 1
ATOM 709 C C . ALA A 1 90 ? 16.545 -7.654 -4.149 1.00 97.94 90 ALA A C 1
ATOM 711 O O . ALA A 1 90 ? 15.372 -8.017 -4.079 1.00 97.94 90 ALA A O 1
ATOM 712 N N . ARG A 1 91 ? 17.134 -7.385 -5.324 1.00 96.31 91 ARG A N 1
ATOM 713 C CA . ARG A 1 91 ? 16.464 -7.532 -6.630 1.00 96.31 91 ARG A CA 1
ATOM 714 C C . ARG A 1 91 ? 16.027 -8.978 -6.880 1.00 96.31 91 ARG A C 1
ATOM 716 O O . ARG A 1 91 ? 14.887 -9.199 -7.279 1.00 96.31 91 ARG A O 1
ATOM 723 N N . LEU A 1 92 ? 16.889 -9.953 -6.588 1.00 97.88 92 LEU A N 1
ATOM 724 C CA . LEU A 1 92 ? 16.539 -11.376 -6.649 1.00 97.88 92 LEU A CA 1
ATOM 725 C C . LEU A 1 92 ? 15.424 -11.719 -5.654 1.00 97.88 92 LEU A C 1
ATOM 727 O O . LEU A 1 92 ? 14.458 -12.381 -6.021 1.00 97.88 92 LEU A O 1
ATOM 731 N N . GLY A 1 93 ? 15.505 -11.208 -4.422 1.00 98.44 93 GLY A N 1
ATOM 732 C CA . GLY A 1 93 ? 14.449 -11.386 -3.425 1.00 98.44 93 GLY A CA 1
ATOM 733 C C . GLY A 1 93 ? 13.104 -10.778 -3.843 1.00 98.44 93 GLY A C 1
ATOM 734 O O . GLY A 1 93 ? 12.060 -11.341 -3.523 1.00 98.44 93 GLY A O 1
ATOM 735 N N . LEU A 1 94 ? 13.103 -9.663 -4.584 1.00 98.25 94 LEU A N 1
ATOM 736 C CA . LEU A 1 94 ? 11.884 -9.111 -5.179 1.00 98.25 94 LEU A CA 1
ATOM 737 C C . LEU A 1 94 ? 11.314 -10.055 -6.246 1.00 98.25 94 LEU A C 1
ATOM 739 O O . LEU A 1 94 ? 10.107 -10.272 -6.250 1.00 98.25 94 LEU A O 1
ATOM 743 N N . GLY A 1 95 ? 12.163 -10.639 -7.096 1.00 98.12 95 GLY A N 1
ATOM 744 C CA . GLY A 1 95 ? 11.749 -11.658 -8.068 1.00 98.12 95 GLY A CA 1
ATOM 745 C C . GLY A 1 95 ? 11.054 -12.843 -7.397 1.00 98.12 95 GLY A C 1
ATOM 746 O O . GLY A 1 95 ? 9.915 -13.146 -7.730 1.00 98.12 95 GLY A O 1
ATOM 747 N N . VAL A 1 96 ? 11.670 -13.414 -6.355 1.00 98.44 96 VAL A N 1
ATOM 748 C CA . VAL A 1 96 ? 11.080 -14.522 -5.577 1.00 98.44 96 VAL A CA 1
ATOM 749 C C . VAL A 1 96 ? 9.733 -14.135 -4.954 1.00 98.44 96 VAL A C 1
ATOM 751 O O . VAL A 1 96 ? 8.804 -14.939 -4.935 1.00 98.44 96 VAL A O 1
ATOM 754 N N . ALA A 1 97 ? 9.601 -12.908 -4.445 1.00 98.06 97 ALA A N 1
ATOM 755 C CA . ALA A 1 97 ? 8.347 -12.433 -3.863 1.00 98.06 97 ALA A CA 1
ATOM 756 C C . ALA A 1 97 ? 7.233 -12.268 -4.916 1.00 98.06 97 ALA A C 1
ATOM 758 O O . ALA A 1 97 ? 6.074 -12.586 -4.642 1.00 98.06 97 ALA A O 1
ATOM 759 N N . ILE A 1 98 ? 7.587 -11.814 -6.124 1.00 97.62 98 ILE A N 1
ATOM 760 C CA . ILE A 1 98 ? 6.667 -11.731 -7.265 1.00 97.62 98 ILE A CA 1
ATOM 761 C C . ILE A 1 98 ? 6.239 -13.135 -7.699 1.00 97.62 98 ILE A C 1
ATOM 763 O O . ILE A 1 98 ? 5.040 -13.383 -7.791 1.00 97.62 98 ILE A O 1
ATOM 767 N N . ASP A 1 99 ? 7.181 -14.062 -7.879 1.00 98.12 99 ASP A N 1
ATOM 768 C CA . ASP A 1 99 ? 6.880 -15.452 -8.246 1.00 98.12 99 ASP A CA 1
ATOM 769 C C . ASP A 1 99 ? 5.957 -16.106 -7.214 1.00 98.12 99 ASP A C 1
ATOM 771 O O . ASP A 1 99 ? 4.984 -16.770 -7.565 1.00 98.12 99 ASP A O 1
ATOM 775 N N . TYR A 1 100 ? 6.204 -15.868 -5.923 1.00 97.69 100 TYR A N 1
ATOM 776 C CA . TYR A 1 100 ? 5.337 -16.338 -4.847 1.00 97.69 100 TYR A CA 1
ATOM 777 C C . TYR A 1 100 ? 3.906 -15.787 -4.968 1.00 97.69 100 TYR A C 1
ATOM 779 O O . TYR A 1 100 ? 2.945 -16.549 -4.863 1.00 97.69 100 TYR A O 1
ATOM 787 N N . ALA A 1 101 ? 3.747 -14.482 -5.211 1.00 96.44 101 ALA A N 1
ATOM 788 C CA . ALA A 1 101 ? 2.432 -13.863 -5.383 1.00 96.44 101 ALA A CA 1
ATOM 789 C C . ALA A 1 101 ? 1.700 -14.386 -6.632 1.00 96.44 101 ALA A C 1
ATOM 791 O O . ALA A 1 101 ? 0.501 -14.658 -6.570 1.00 96.44 101 ALA A O 1
ATOM 792 N N . LEU A 1 102 ? 2.418 -14.575 -7.743 1.00 96.56 102 LEU A N 1
ATOM 793 C CA . LEU A 1 102 ? 1.868 -15.136 -8.979 1.00 96.56 102 LEU A CA 1
ATOM 794 C C . LEU A 1 102 ? 1.448 -16.602 -8.803 1.00 96.56 102 LEU A C 1
ATOM 796 O O . LEU A 1 102 ? 0.370 -16.973 -9.259 1.00 96.56 102 LEU A O 1
ATOM 800 N N . ASN A 1 103 ? 2.241 -17.405 -8.087 1.00 98.06 103 ASN A N 1
ATOM 801 C CA . ASN A 1 103 ? 1.934 -18.810 -7.801 1.00 98.06 103 ASN A CA 1
ATOM 802 C C . ASN A 1 103 ? 0.705 -18.987 -6.897 1.00 98.06 103 ASN A C 1
ATOM 804 O O . ASN A 1 103 ? -0.035 -19.953 -7.063 1.00 98.06 103 ASN A O 1
ATOM 808 N N . LEU A 1 104 ? 0.472 -18.072 -5.948 1.00 97.06 104 LEU A N 1
ATOM 809 C CA . LEU A 1 104 ? -0.772 -18.051 -5.167 1.00 97.06 104 LEU A CA 1
ATOM 810 C C . LEU A 1 104 ? -1.985 -17.617 -6.005 1.00 97.06 104 LEU A C 1
ATOM 812 O O . LEU A 1 104 ? -3.110 -18.010 -5.705 1.00 97.06 104 LEU A O 1
ATOM 816 N N . GLY A 1 105 ? -1.753 -16.798 -7.033 1.00 96.94 105 GLY A N 1
ATOM 817 C CA . GLY A 1 105 ? -2.785 -16.168 -7.844 1.00 96.94 105 GLY A CA 1
ATOM 818 C C . GLY A 1 105 ? -3.190 -14.798 -7.295 1.00 96.94 105 GLY A C 1
ATOM 819 O O . GLY A 1 105 ? -3.707 -14.666 -6.182 1.00 96.94 105 GLY A O 1
ATOM 820 N N . ILE A 1 106 ? -3.001 -13.756 -8.108 1.00 95.38 106 ILE A N 1
ATOM 821 C CA . ILE A 1 106 ? -3.332 -12.374 -7.725 1.00 95.38 106 ILE A CA 1
ATOM 822 C C . ILE A 1 106 ? -4.831 -12.214 -7.451 1.00 95.38 106 ILE A C 1
ATOM 824 O O . ILE A 1 106 ? -5.200 -11.589 -6.465 1.00 95.38 106 ILE A O 1
ATOM 828 N N . GLU A 1 107 ? -5.694 -12.852 -8.241 1.00 96.69 107 GLU A N 1
ATOM 829 C CA . GLU A 1 107 ? -7.142 -12.804 -8.003 1.00 96.69 107 GLU A CA 1
ATOM 830 C C . GLU A 1 107 ? -7.546 -13.480 -6.693 1.00 96.69 107 GLU A C 1
ATOM 832 O O . GLU A 1 107 ? -8.329 -12.936 -5.921 1.00 96.69 107 GLU A O 1
ATOM 837 N N . VAL A 1 108 ? -6.967 -14.646 -6.394 1.00 97.44 108 VAL A N 1
ATOM 838 C CA . VAL A 1 108 ? -7.252 -15.388 -5.157 1.00 97.44 108 VAL A CA 1
ATOM 839 C C . VAL A 1 108 ? -6.854 -14.558 -3.938 1.00 97.44 108 VAL A C 1
ATOM 841 O O . VAL A 1 108 ? -7.626 -14.403 -2.990 1.00 97.44 108 VAL A O 1
ATOM 844 N N . THR A 1 109 ? -5.652 -13.983 -3.973 1.00 97.44 109 THR A N 1
ATOM 845 C CA . THR A 1 109 ? -5.154 -13.139 -2.883 1.00 97.44 109 THR A CA 1
ATOM 846 C C . THR A 1 109 ? -5.952 -11.842 -2.743 1.00 97.44 109 THR A C 1
ATOM 848 O O . THR A 1 109 ? -6.225 -11.420 -1.617 1.00 97.44 109 THR A O 1
ATOM 851 N N . TRP A 1 110 ? -6.388 -11.246 -3.854 1.00 97.75 110 TRP A N 1
ATOM 852 C CA . TRP A 1 110 ? -7.259 -10.076 -3.861 1.00 97.75 110 TRP A CA 1
ATOM 853 C C . TRP A 1 110 ? -8.613 -10.355 -3.204 1.00 97.75 110 TRP A C 1
ATOM 855 O O . TRP A 1 110 ? -9.007 -9.618 -2.296 1.00 97.75 110 TRP A O 1
ATOM 865 N N . GLN A 1 111 ? -9.289 -11.445 -3.583 1.00 97.81 111 GLN A N 1
ATOM 866 C CA . GLN A 1 111 ? -10.565 -11.834 -2.972 1.00 97.81 111 GLN A CA 1
ATOM 867 C C . GLN A 1 111 ? -10.420 -12.048 -1.463 1.00 97.81 111 GLN A C 1
ATOM 869 O O . GLN A 1 111 ? -11.201 -11.506 -0.683 1.00 97.81 111 GLN A O 1
ATOM 874 N N . ARG A 1 112 ? -9.350 -12.722 -1.025 1.00 98.06 112 ARG A N 1
ATOM 875 C CA . ARG A 1 112 ? -9.077 -12.906 0.407 1.00 98.06 112 ARG A CA 1
ATOM 876 C C . ARG A 1 112 ? -8.909 -11.574 1.149 1.00 98.06 112 ARG A C 1
ATOM 878 O O . ARG A 1 112 ? -9.432 -11.395 2.250 1.00 98.06 112 ARG A O 1
ATOM 885 N N . ILE A 1 113 ? -8.186 -10.624 0.557 1.00 98.12 113 ILE A N 1
ATOM 886 C CA . ILE A 1 113 ? -8.005 -9.279 1.124 1.00 98.12 113 ILE A CA 1
ATOM 887 C C . ILE A 1 113 ? -9.349 -8.537 1.210 1.00 98.12 113 ILE A C 1
ATOM 889 O O . ILE A 1 113 ? -9.626 -7.871 2.217 1.00 98.12 113 ILE A O 1
ATOM 893 N N . LEU A 1 114 ? -10.196 -8.656 0.185 1.00 97.56 114 LEU A N 1
ATOM 894 C CA . LEU A 1 114 ? -11.537 -8.072 0.172 1.00 97.56 114 LEU A CA 1
ATOM 895 C C . LEU A 1 114 ? -12.431 -8.656 1.265 1.00 97.56 114 LEU A C 1
ATOM 897 O O . LEU A 1 114 ? -13.064 -7.888 1.990 1.00 97.56 114 LEU A O 1
ATOM 901 N N . GLU A 1 115 ? -12.455 -9.976 1.428 1.00 98.19 115 GLU A N 1
ATOM 902 C CA . GLU A 1 115 ? -13.242 -10.664 2.458 1.00 98.19 115 GLU A CA 1
ATOM 903 C C . GLU A 1 115 ? -12.866 -10.187 3.865 1.00 98.19 115 GLU A C 1
ATOM 905 O O . GLU A 1 115 ? -13.720 -9.721 4.628 1.00 98.19 115 GLU A O 1
ATOM 910 N N . LEU A 1 116 ? -11.571 -10.233 4.192 1.00 98.75 116 LEU A N 1
ATOM 911 C CA . LEU A 1 116 ? -11.054 -9.833 5.502 1.00 98.75 116 LEU A CA 1
ATOM 912 C C . LEU A 1 116 ? -11.335 -8.359 5.797 1.00 98.75 116 LEU A C 1
ATOM 914 O O . LEU A 1 116 ? -11.809 -8.008 6.881 1.00 98.75 116 LEU A O 1
ATOM 918 N N . SER A 1 117 ? -11.061 -7.483 4.831 1.00 98.25 117 SER A N 1
ATOM 919 C CA . SER A 1 117 ? -11.233 -6.043 5.021 1.00 98.25 117 SER A CA 1
ATOM 920 C C . SER A 1 117 ? -12.704 -5.628 5.070 1.00 98.25 117 SER A C 1
ATOM 922 O O . SER A 1 117 ? -13.060 -4.751 5.859 1.00 98.25 117 SER A O 1
ATOM 924 N N . SER A 1 118 ? -13.579 -6.282 4.304 1.00 97.75 118 SER A N 1
ATOM 925 C CA . SER A 1 118 ? -15.031 -6.068 4.363 1.00 97.75 118 SER A CA 1
ATOM 926 C C . SER A 1 118 ? -15.609 -6.538 5.695 1.00 97.75 118 SER A C 1
ATOM 928 O O . SER A 1 118 ? -16.355 -5.793 6.332 1.00 97.75 118 SER A O 1
ATOM 930 N N . SER A 1 119 ? -15.205 -7.722 6.168 1.00 98.56 119 SER A N 1
ATOM 931 C CA . SER A 1 119 ? -15.581 -8.235 7.492 1.00 98.56 119 SER A CA 1
ATOM 932 C C . SER A 1 119 ? -15.137 -7.283 8.607 1.00 98.56 119 SER A C 1
ATOM 934 O O . SER A 1 119 ? -15.935 -6.924 9.478 1.00 98.56 119 SER A O 1
ATOM 936 N N . LEU A 1 120 ? -13.895 -6.788 8.543 1.00 98.81 120 LEU A N 1
ATOM 937 C CA . LEU A 1 120 ? -13.379 -5.806 9.495 1.00 98.81 120 LEU A CA 1
ATOM 938 C C . LEU A 1 120 ? -14.196 -4.503 9.478 1.00 98.81 120 LEU A C 1
ATOM 940 O O . LEU A 1 120 ? -14.600 -4.031 10.541 1.00 98.81 120 LEU A O 1
ATOM 944 N N . ARG A 1 121 ? -14.493 -3.942 8.297 1.00 98.31 121 ARG A N 1
ATOM 945 C CA . ARG A 1 121 ? -15.336 -2.738 8.159 1.00 98.31 121 ARG A CA 1
ATOM 946 C C . ARG A 1 121 ? -16.716 -2.937 8.769 1.00 98.31 121 ARG A C 1
ATOM 948 O O . ARG A 1 121 ? -17.136 -2.119 9.584 1.00 98.31 121 ARG A O 1
ATOM 955 N N . GLN A 1 122 ? -17.397 -4.024 8.409 1.00 98.19 122 GLN A N 1
ATOM 956 C CA . GLN A 1 122 ? -18.741 -4.327 8.905 1.00 98.19 122 GLN A CA 1
ATOM 957 C C . GLN A 1 122 ? -18.753 -4.427 10.433 1.00 98.19 122 GLN A C 1
ATOM 959 O O . GLN A 1 122 ? -19.555 -3.768 11.094 1.00 98.19 122 GLN A O 1
ATOM 964 N N . LYS A 1 123 ? -17.814 -5.180 11.014 1.00 98.69 123 LYS A N 1
ATOM 965 C CA . LYS A 1 123 ? -17.732 -5.372 12.467 1.00 98.69 123 LYS A CA 1
ATOM 966 C C . LYS A 1 123 ? -17.345 -4.103 13.231 1.00 98.69 123 LYS A C 1
ATOM 968 O O . LYS A 1 123 ? -17.847 -3.898 14.332 1.00 98.69 123 LYS A O 1
ATOM 973 N N . LEU A 1 124 ? -16.483 -3.254 12.667 1.00 98.69 124 LEU A N 1
ATOM 974 C CA . LEU A 1 124 ? -16.155 -1.954 13.260 1.00 98.69 124 LEU A CA 1
ATOM 975 C C . LEU A 1 124 ? -17.334 -0.975 13.175 1.00 98.69 124 LEU A C 1
ATOM 977 O O . LEU A 1 124 ? -17.557 -0.223 14.116 1.00 98.69 124 LEU A O 1
ATOM 9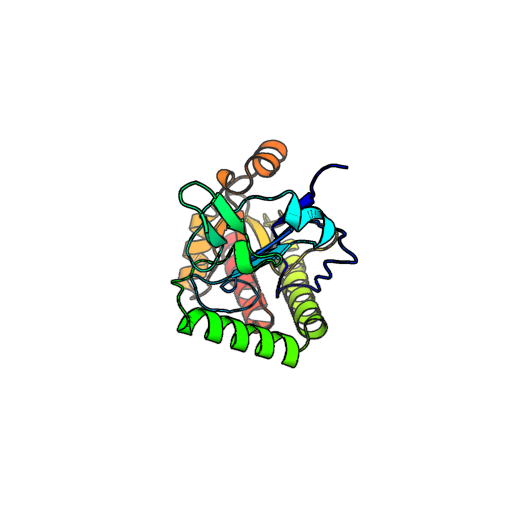81 N N . SER A 1 125 ? -18.100 -0.997 12.078 1.00 97.81 125 SER A N 1
ATOM 982 C CA . SER A 1 125 ? -19.184 -0.034 11.819 1.00 97.81 125 SER A CA 1
ATOM 983 C C . SER A 1 125 ? -20.343 -0.085 12.818 1.00 97.81 125 SER A C 1
ATOM 985 O O . SER A 1 125 ? -21.074 0.891 12.944 1.00 97.81 125 SER A O 1
ATOM 987 N N . VAL A 1 126 ? -20.496 -1.200 13.537 1.00 97.81 126 VAL A N 1
ATOM 988 C CA . VAL A 1 126 ? -21.548 -1.388 14.550 1.00 97.81 126 VAL A CA 1
ATOM 989 C C . VAL A 1 126 ? -21.093 -1.039 15.971 1.00 97.81 126 VAL A C 1
ATOM 991 O O . VAL A 1 126 ? -21.874 -1.175 16.909 1.00 97.81 126 VAL A O 1
ATOM 994 N N . ILE A 1 127 ? -19.831 -0.640 16.164 1.00 98.31 127 ILE A N 1
ATOM 995 C CA . ILE A 1 127 ? -19.333 -0.184 17.467 1.00 98.31 127 ILE A CA 1
ATOM 996 C C . ILE A 1 127 ? -19.704 1.290 17.639 1.00 98.31 127 ILE A C 1
ATOM 998 O O . ILE A 1 127 ? -19.391 2.115 16.778 1.00 98.31 127 ILE A O 1
ATOM 1002 N N . ASP A 1 128 ? -20.320 1.625 18.773 1.00 97.06 128 ASP A N 1
ATOM 1003 C CA . ASP A 1 128 ? -20.697 3.004 19.071 1.00 97.06 128 ASP A CA 1
ATOM 1004 C C . ASP A 1 128 ? -19.481 3.949 19.066 1.00 97.06 128 ASP A C 1
ATOM 1006 O O . ASP A 1 128 ? -18.377 3.599 19.504 1.00 97.06 128 ASP A O 1
ATOM 1010 N N . GLY A 1 129 ? -19.681 5.138 18.497 1.00 97.25 129 GLY A N 1
ATOM 1011 C CA . GLY A 1 129 ? -18.642 6.146 18.289 1.00 97.25 129 GLY A CA 1
ATOM 1012 C C . GLY A 1 129 ? -17.643 5.862 17.155 1.00 97.25 129 GLY A C 1
ATOM 1013 O O . GLY A 1 129 ? -16.821 6.738 16.861 1.00 97.25 129 GLY A O 1
ATOM 1014 N N . ILE A 1 130 ? -17.670 4.697 16.490 1.00 98.44 130 ILE A N 1
ATOM 1015 C CA . ILE A 1 130 ? -16.796 4.444 15.332 1.00 98.44 130 ILE A CA 1
ATOM 1016 C C . ILE A 1 130 ? -17.284 5.202 14.096 1.00 98.44 130 ILE A C 1
ATOM 1018 O O . ILE A 1 130 ? -18.459 5.202 13.741 1.00 98.44 130 ILE A O 1
ATOM 1022 N N . LYS A 1 131 ? -16.334 5.805 13.374 1.00 98.25 131 LYS A N 1
ATOM 1023 C CA . LYS A 1 131 ? -16.539 6.328 12.016 1.00 98.25 131 LYS A CA 1
ATOM 1024 C C . LYS A 1 131 ? -15.473 5.761 11.089 1.00 98.25 131 LYS A C 1
ATOM 1026 O O . LYS A 1 131 ? -14.290 6.061 11.266 1.00 98.25 131 LYS A O 1
ATOM 1031 N N . LEU A 1 132 ? -15.893 4.978 10.096 1.00 98.19 132 LEU A N 1
ATOM 1032 C CA . LEU A 1 132 ? -15.036 4.563 8.982 1.00 98.19 132 LEU A CA 1
ATOM 1033 C C . LEU A 1 132 ? -14.680 5.784 8.120 1.00 98.19 132 LEU A C 1
ATOM 1035 O O . LEU A 1 132 ? -15.492 6.697 7.949 1.00 98.19 132 LEU A O 1
ATOM 1039 N N . ARG A 1 133 ? -13.442 5.837 7.621 1.00 97.31 133 ARG A N 1
ATOM 1040 C CA . ARG A 1 133 ? -12.882 7.017 6.935 1.00 97.31 133 ARG A CA 1
ATOM 1041 C C . ARG A 1 133 ? -12.481 6.765 5.487 1.00 97.31 133 ARG A C 1
ATOM 1043 O O . ARG A 1 133 ? -12.278 7.737 4.758 1.00 97.31 133 ARG A O 1
ATOM 1050 N N . ASP A 1 134 ? -12.428 5.521 5.043 1.00 92.88 134 ASP A N 1
ATOM 1051 C CA . ASP A 1 134 ? -12.216 5.171 3.641 1.00 92.88 134 ASP A CA 1
ATOM 1052 C C . ASP A 1 134 ? -13.506 5.342 2.816 1.00 92.88 134 ASP A C 1
ATOM 1054 O O . ASP A 1 134 ? -14.597 5.037 3.284 1.00 92.88 134 ASP A O 1
ATOM 1058 N N . ILE A 1 135 ? -13.374 5.886 1.598 1.00 91.06 135 ILE A N 1
ATOM 1059 C CA . ILE A 1 135 ? -14.493 6.373 0.754 1.00 91.06 135 ILE A CA 1
ATOM 1060 C C . ILE A 1 135 ? -14.470 5.833 -0.686 1.00 91.06 135 ILE A C 1
ATOM 1062 O O . ILE A 1 135 ? -15.213 6.315 -1.537 1.00 91.06 135 ILE A O 1
ATOM 1066 N N . GLY A 1 136 ? -13.572 4.894 -0.994 1.00 87.44 136 GLY A N 1
ATOM 1067 C CA . GLY A 1 136 ? -13.469 4.319 -2.337 1.00 87.44 136 GLY A CA 1
ATOM 1068 C C . GLY A 1 136 ? -14.692 3.469 -2.681 1.00 87.44 136 GLY A C 1
ATOM 1069 O O . GLY A 1 136 ? -15.232 2.798 -1.809 1.00 87.44 136 GLY A O 1
ATOM 1070 N N . SER A 1 137 ? -15.105 3.467 -3.950 1.00 89.00 137 SER A N 1
ATOM 1071 C CA . SER A 1 137 ? -16.108 2.519 -4.459 1.00 89.00 137 SER A CA 1
ATOM 1072 C C . SER A 1 137 ? -15.563 1.090 -4.495 1.00 89.00 137 SER A C 1
ATOM 1074 O O . SER A 1 137 ? -16.280 0.146 -4.185 1.00 89.00 137 SER A O 1
ATOM 1076 N N . LEU A 1 138 ? -14.275 0.947 -4.817 1.00 88.25 138 LEU A N 1
ATOM 1077 C CA . LEU A 1 138 ? -13.507 -0.280 -4.655 1.00 88.25 138 LEU A CA 1
ATOM 1078 C C . LEU A 1 138 ? -12.539 -0.097 -3.481 1.00 88.25 138 LEU A C 1
ATOM 1080 O O . LEU A 1 138 ? -11.564 0.652 -3.573 1.00 88.25 138 LEU A O 1
ATOM 1084 N N . GLN A 1 139 ? -12.836 -0.735 -2.352 1.00 92.81 139 GLN A N 1
ATOM 1085 C CA . GLN A 1 139 ? -12.061 -0.589 -1.119 1.00 92.81 139 GLN A CA 1
ATOM 1086 C C . GLN A 1 139 ? -11.088 -1.761 -0.960 1.00 92.81 139 GLN A C 1
ATOM 1088 O O . GLN A 1 139 ? -11.503 -2.912 -0.967 1.00 92.81 139 GLN A O 1
ATOM 1093 N N . GLY A 1 140 ? -9.796 -1.473 -0.791 1.00 94.75 140 GLY A N 1
ATOM 1094 C CA . GLY A 1 140 ? -8.772 -2.503 -0.583 1.00 94.75 140 GLY A CA 1
ATOM 1095 C C . GLY A 1 140 ? -8.670 -3.013 0.862 1.00 94.75 140 GLY A C 1
ATOM 1096 O O . GLY A 1 140 ? -9.515 -2.742 1.715 1.00 94.75 140 GLY A O 1
ATOM 1097 N N . GLY A 1 141 ? -7.560 -3.679 1.172 1.00 97.19 141 GLY A N 1
ATOM 1098 C CA . GLY A 1 141 ? -7.187 -4.213 2.484 1.00 97.19 141 GLY A CA 1
ATOM 1099 C C . GLY A 1 141 ? -6.897 -3.176 3.570 1.00 97.19 141 GLY A C 1
ATOM 1100 O O . GLY A 1 141 ? -6.659 -3.535 4.721 1.00 97.19 141 GLY A O 1
ATOM 1101 N N . ILE A 1 142 ? -6.893 -1.886 3.234 1.00 97.50 142 ILE A N 1
ATOM 1102 C CA . ILE A 1 142 ? -6.642 -0.801 4.183 1.00 97.50 142 ILE A CA 1
ATOM 1103 C C . ILE A 1 142 ? -7.976 -0.276 4.718 1.00 97.50 142 ILE A C 1
ATOM 1105 O O . ILE A 1 142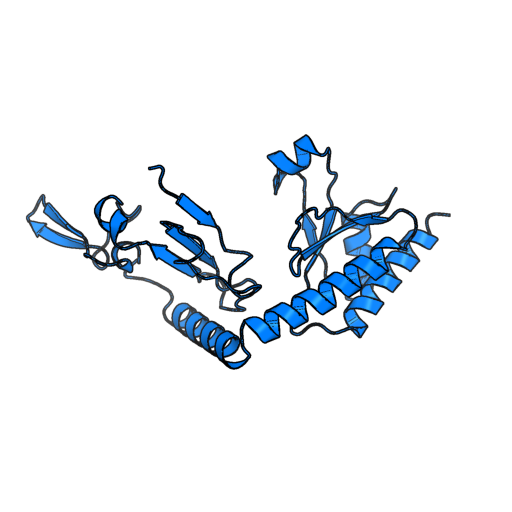 ? -8.737 0.356 3.988 1.00 97.50 142 ILE A O 1
ATOM 1109 N N . VAL A 1 143 ? -8.223 -0.492 6.009 1.00 98.50 143 VAL A N 1
ATOM 1110 C CA . VAL A 1 143 ? -9.385 0.026 6.738 1.00 98.50 143 VAL A CA 1
ATOM 1111 C C . VAL A 1 143 ? -8.935 1.178 7.626 1.00 98.50 143 VAL A C 1
ATOM 1113 O O . VAL A 1 143 ? -7.999 1.041 8.423 1.00 98.50 143 VAL A O 1
ATOM 1116 N N . THR A 1 144 ? -9.594 2.328 7.489 1.00 98.31 144 THR A N 1
ATOM 1117 C CA . THR A 1 144 ? -9.286 3.513 8.299 1.00 98.31 144 THR A CA 1
ATOM 1118 C C . THR A 1 144 ? -10.482 3.929 9.122 1.00 98.31 144 THR A C 1
ATOM 1120 O O . THR A 1 144 ? -11.597 3.987 8.612 1.00 98.31 144 THR A O 1
ATOM 1123 N N . PHE A 1 145 ? -10.264 4.246 10.392 1.00 98.69 145 PHE A N 1
ATOM 1124 C CA . PHE A 1 145 ? -11.351 4.615 11.286 1.00 98.69 145 PHE A CA 1
ATOM 1125 C C . PHE A 1 145 ? -10.906 5.581 12.382 1.00 98.69 145 PHE A C 1
ATOM 1127 O O . PHE A 1 145 ? -9.720 5.755 12.668 1.00 98.69 145 PHE A O 1
ATOM 1134 N N . THR A 1 146 ? -11.895 6.219 12.993 1.00 98.69 146 THR A N 1
ATOM 1135 C CA . THR A 1 146 ? -11.759 7.034 14.206 1.00 98.69 146 THR A CA 1
ATOM 1136 C C . THR A 1 146 ? -12.780 6.560 15.227 1.00 98.69 146 THR A C 1
ATOM 1138 O O . THR A 1 146 ? -13.864 6.146 14.817 1.00 98.69 146 THR A O 1
ATOM 1141 N N . LEU A 1 147 ? -12.475 6.690 16.516 1.00 98.31 147 LEU A N 1
ATOM 1142 C CA . LEU A 1 147 ? -13.415 6.455 17.611 1.00 98.31 147 LEU A CA 1
ATOM 1143 C C . LEU A 1 147 ? -13.680 7.780 18.330 1.00 98.31 147 LEU A C 1
ATOM 1145 O O . LEU A 1 147 ? -12.750 8.506 18.675 1.00 98.31 147 LEU A O 1
ATOM 1149 N N . GLU A 1 148 ? -14.947 8.131 18.498 1.00 97.19 148 GLU A N 1
ATOM 1150 C CA . GLU A 1 148 ? -15.345 9.411 19.068 1.00 97.19 148 GLU A CA 1
ATOM 1151 C C . GLU A 1 148 ? -14.806 9.611 20.488 1.00 97.19 148 GLU A C 1
ATOM 1153 O O . GLU A 1 148 ? -15.063 8.806 21.381 1.00 97.19 148 GLU A O 1
ATOM 1158 N N . GLY A 1 149 ? -14.125 10.737 20.710 1.00 95.88 149 GLY A N 1
ATOM 1159 C CA . GLY A 1 149 ? -13.574 11.109 22.014 1.00 95.88 149 GLY A CA 1
ATOM 1160 C C . GLY A 1 149 ? -12.249 10.431 22.367 1.00 95.88 149 GLY A C 1
ATOM 1161 O O . GLY A 1 149 ? -11.757 10.654 23.467 1.00 95.88 149 GLY A O 1
ATOM 1162 N N . ILE A 1 150 ? -11.658 9.634 21.468 1.00 97.62 150 ILE A N 1
ATOM 1163 C CA . ILE A 1 150 ? -10.409 8.911 21.741 1.00 97.62 150 ILE A CA 1
ATOM 1164 C C . ILE A 1 150 ? -9.401 9.164 20.618 1.00 97.62 150 ILE A C 1
ATOM 1166 O O . ILE A 1 150 ? -9.692 8.955 19.440 1.00 97.62 150 ILE A O 1
ATOM 1170 N N . ASP A 1 151 ? -8.202 9.615 20.991 1.00 97.38 151 ASP A N 1
ATOM 1171 C CA . ASP A 1 151 ? -7.121 9.878 20.040 1.00 97.38 151 ASP A CA 1
ATOM 1172 C C . ASP A 1 151 ? -6.645 8.591 19.344 1.00 97.38 151 ASP A C 1
ATOM 1174 O O . ASP A 1 151 ? -6.528 7.528 19.959 1.00 97.38 151 ASP A O 1
ATOM 1178 N N . ALA A 1 152 ? -6.319 8.683 18.052 1.00 98.38 152 ALA A N 1
ATOM 1179 C CA . ALA A 1 152 ? -5.883 7.532 17.262 1.00 98.38 152 ALA A CA 1
ATOM 1180 C C . ALA A 1 152 ? -4.588 6.891 17.798 1.00 98.38 152 ALA A C 1
ATOM 1182 O O . ALA A 1 152 ? -4.414 5.673 17.690 1.00 98.38 152 ALA A O 1
ATOM 1183 N N . THR A 1 153 ? -3.691 7.683 18.391 1.00 98.38 153 THR A N 1
ATOM 1184 C CA . THR A 1 153 ? -2.457 7.198 19.028 1.00 98.38 153 THR A CA 1
ATOM 1185 C C . THR A 1 153 ? -2.777 6.408 20.286 1.00 98.38 153 THR A C 1
ATOM 1187 O O . THR A 1 153 ? -2.264 5.302 20.441 1.00 98.38 153 THR A O 1
ATOM 1190 N N . ALA A 1 154 ? -3.700 6.902 21.115 1.00 98.12 154 ALA A N 1
ATOM 1191 C CA . ALA A 1 154 ? -4.163 6.181 22.298 1.00 98.12 154 ALA A CA 1
ATOM 1192 C C . ALA A 1 154 ? -4.815 4.839 21.919 1.00 98.12 154 ALA A C 1
ATOM 1194 O O . ALA A 1 154 ? -4.502 3.811 22.516 1.00 98.12 154 ALA A O 1
ATOM 1195 N N . ILE A 1 155 ? -5.651 4.805 20.870 1.00 98.50 155 ILE A N 1
ATOM 1196 C CA . ILE A 1 155 ? -6.223 3.543 20.362 1.00 98.50 155 ILE A CA 1
ATOM 1197 C C . ILE A 1 155 ? -5.107 2.582 19.942 1.00 98.50 155 ILE A C 1
ATOM 1199 O O . ILE A 1 155 ? -5.128 1.418 20.341 1.00 98.50 155 ILE A O 1
ATOM 1203 N N . LYS A 1 156 ? -4.120 3.059 19.168 1.00 98.75 156 LYS A N 1
ATOM 1204 C CA . LYS A 1 156 ? -2.967 2.252 18.738 1.00 98.75 156 LYS A CA 1
ATOM 1205 C C . LYS A 1 156 ? -2.205 1.663 19.931 1.00 98.75 156 LYS A C 1
ATOM 1207 O O . LYS A 1 156 ? -1.841 0.492 19.883 1.00 98.75 156 LYS A O 1
ATOM 1212 N N . GLU A 1 157 ? -1.952 2.446 20.974 1.00 98.50 157 GLU A N 1
ATOM 1213 C CA . GLU A 1 157 ? -1.251 1.991 22.183 1.00 98.50 157 GLU A CA 1
ATOM 1214 C C . GLU A 1 157 ? -2.068 0.952 22.960 1.00 98.50 157 GLU A C 1
ATOM 1216 O O . GLU A 1 157 ? -1.543 -0.099 23.335 1.00 98.50 157 GLU A O 1
ATOM 1221 N N . LEU A 1 158 ? -3.370 1.193 23.133 1.00 98.19 158 LEU A N 1
ATOM 1222 C CA . LEU A 1 158 ? -4.274 0.296 23.856 1.00 98.19 158 LEU A CA 1
ATOM 1223 C C . LEU A 1 158 ? -4.425 -1.062 23.162 1.00 98.19 158 LEU A C 1
ATOM 1225 O O . LEU A 1 158 ? -4.334 -2.097 23.826 1.00 98.19 158 LEU A O 1
ATOM 1229 N N . VAL A 1 159 ? -4.602 -1.099 21.837 1.00 98.50 159 VAL A N 1
ATOM 1230 C CA . VAL A 1 159 ? -4.621 -2.378 21.099 1.00 98.50 159 VAL A CA 1
ATOM 1231 C C . VAL A 1 159 ? -3.219 -2.998 21.019 1.00 98.50 159 VAL A C 1
ATOM 1233 O O . VAL A 1 159 ? -3.076 -4.219 21.077 1.00 98.50 159 VAL A O 1
ATOM 1236 N N . GLY A 1 160 ? -2.169 -2.171 20.980 1.00 98.50 160 GLY A N 1
ATOM 1237 C CA . GLY A 1 160 ? -0.772 -2.604 21.022 1.00 98.50 160 GLY A CA 1
ATOM 1238 C C . GLY A 1 160 ? -0.410 -3.352 22.307 1.00 98.50 160 GLY A C 1
ATOM 1239 O O . GLY A 1 160 ? 0.297 -4.357 22.242 1.00 98.50 160 GLY A O 1
ATOM 1240 N N . SER A 1 161 ? -0.966 -2.945 23.455 1.00 97.81 161 SER A N 1
ATOM 1241 C CA . SER A 1 161 ? -0.818 -3.661 24.736 1.00 97.81 161 SER A CA 1
ATOM 1242 C C . SER A 1 161 ? -1.378 -5.089 24.701 1.00 97.81 161 SER A C 1
ATOM 1244 O O . SER A 1 161 ? -0.956 -5.952 25.466 1.00 97.81 161 SER A O 1
ATOM 1246 N N . GLN A 1 162 ? -2.279 -5.357 23.756 1.00 97.75 162 GLN A N 1
ATOM 1247 C CA . GLN A 1 162 ? -2.854 -6.669 23.490 1.00 97.75 162 GLN A CA 1
ATOM 1248 C C . GLN A 1 162 ? -2.152 -7.363 22.319 1.00 97.75 162 GLN A C 1
ATOM 1250 O O . GLN A 1 162 ? -2.731 -8.275 21.745 1.00 97.75 162 GLN A O 1
ATOM 1255 N N . ALA A 1 163 ? -0.938 -6.947 21.940 1.00 98.12 163 ALA A N 1
ATOM 1256 C CA . ALA A 1 163 ? -0.165 -7.476 20.813 1.00 98.12 163 ALA A CA 1
ATOM 1257 C C . ALA A 1 163 ? -0.889 -7.396 19.451 1.00 98.12 163 ALA A C 1
ATOM 1259 O O . ALA A 1 163 ? -0.766 -8.296 18.620 1.00 98.12 163 ALA A O 1
ATOM 1260 N N . ILE A 1 164 ? -1.637 -6.312 19.216 1.00 98.62 164 ILE A N 1
ATOM 1261 C CA . ILE A 1 164 ? -2.283 -6.010 17.931 1.00 98.62 164 ILE A CA 1
ATOM 1262 C C . ILE A 1 164 ? -1.584 -4.803 17.307 1.00 98.62 164 ILE A C 1
ATOM 1264 O O . ILE A 1 164 ? -1.535 -3.725 17.897 1.00 98.62 164 ILE A O 1
ATOM 1268 N N . ASN A 1 165 ? -1.039 -4.965 16.101 1.00 98.44 165 ASN A N 1
ATOM 1269 C CA . ASN A 1 165 ? -0.299 -3.898 15.433 1.00 98.44 165 ASN A CA 1
ATOM 1270 C C . ASN A 1 165 ? -1.183 -3.125 14.445 1.00 98.44 165 ASN A C 1
ATOM 1272 O O . ASN A 1 165 ? -1.624 -3.661 13.430 1.00 98.44 165 ASN A O 1
ATOM 1276 N N . VAL A 1 166 ? -1.365 -1.832 14.709 1.00 98.69 166 VAL A N 1
ATOM 1277 C CA . VAL A 1 166 ? -1.997 -0.865 13.801 1.00 98.69 166 VAL A CA 1
ATOM 1278 C C . VAL A 1 166 ? -1.095 0.356 13.623 1.00 98.69 166 VAL A C 1
ATOM 1280 O O . VAL A 1 166 ? -0.125 0.568 14.354 1.00 98.69 166 VAL A O 1
ATOM 1283 N N . SER A 1 167 ? -1.412 1.195 12.642 1.00 98.38 167 SER A N 1
ATOM 1284 C CA . SER A 1 167 ? -0.699 2.457 12.404 1.00 98.38 167 SER A CA 1
ATOM 1285 C C . SER A 1 167 ? -1.632 3.653 12.553 1.00 98.38 167 SER A C 1
ATOM 1287 O O . SER A 1 167 ? -2.838 3.508 12.407 1.00 98.38 167 SER A O 1
ATOM 1289 N N . VAL A 1 168 ? -1.077 4.834 12.822 1.00 98.50 168 VAL A N 1
ATOM 1290 C CA . VAL A 1 168 ? -1.820 6.101 12.771 1.00 98.50 168 VAL A CA 1
ATOM 1291 C C . VAL A 1 168 ? -1.411 6.834 11.502 1.00 98.50 168 VAL A C 1
ATOM 1293 O O . VAL A 1 168 ? -0.220 6.927 11.198 1.00 98.50 168 VAL A O 1
ATOM 1296 N N . SER A 1 169 ? -2.390 7.320 10.745 1.00 97.44 169 SER A N 1
ATOM 1297 C CA . SER A 1 169 ? -2.157 8.172 9.577 1.00 97.44 169 SER A CA 1
ATOM 1298 C C . SER A 1 169 ? -2.577 9.596 9.915 1.00 97.44 169 SER A C 1
ATOM 1300 O O . SER A 1 169 ? -3.746 9.855 10.193 1.00 97.44 169 SER A O 1
ATOM 1302 N N . ASN A 1 170 ? -1.609 10.510 9.915 1.00 97.44 170 ASN A N 1
ATOM 1303 C CA . ASN A 1 170 ? -1.854 11.925 10.175 1.00 97.44 170 ASN A CA 1
ATOM 1304 C C . ASN A 1 170 ? -2.434 12.621 8.933 1.00 97.44 170 ASN A C 1
ATOM 1306 O O . ASN A 1 170 ? -2.105 12.210 7.813 1.00 97.44 170 ASN A O 1
ATOM 1310 N N . PRO A 1 171 ? -3.207 13.712 9.096 1.00 96.88 171 PRO A N 1
ATOM 1311 C CA . PRO A 1 171 ? -3.773 14.479 7.981 1.00 96.88 171 PRO A CA 1
ATOM 1312 C C . PRO A 1 171 ? -2.741 14.905 6.929 1.00 96.88 171 PRO A C 1
ATOM 1314 O O . PRO A 1 171 ? -3.025 14.888 5.736 1.00 96.88 171 PRO A O 1
ATOM 1317 N N . SER A 1 172 ? -1.504 15.187 7.348 1.00 96.75 172 SER A N 1
ATOM 1318 C CA . SER A 1 172 ? -0.395 15.547 6.454 1.00 96.75 172 SER A CA 1
ATOM 1319 C C . SER A 1 172 ? -0.052 14.478 5.409 1.00 96.75 172 SER A C 1
ATOM 1321 O O . SER A 1 172 ? 0.488 14.812 4.360 1.00 96.75 172 SER A O 1
ATOM 1323 N N . SER A 1 173 ? -0.390 13.206 5.649 1.00 93.81 173 SER A N 1
ATOM 1324 C CA . SER A 1 173 ? -0.159 12.112 4.690 1.00 93.81 173 SER A CA 1
ATOM 1325 C C . SER A 1 173 ? -1.120 12.118 3.497 1.00 93.81 173 SER A C 1
ATOM 1327 O O . SER A 1 173 ? -0.830 11.501 2.476 1.00 93.81 173 SER A O 1
ATOM 1329 N N . THR A 1 174 ? -2.258 12.805 3.622 1.00 93.31 174 THR A N 1
ATOM 1330 C CA . THR A 1 174 ? -3.306 12.923 2.597 1.00 93.31 174 THR A CA 1
ATOM 1331 C C . THR A 1 174 ? -3.857 14.348 2.579 1.00 93.31 174 THR A C 1
ATOM 1333 O O . THR A 1 174 ? -5.063 14.549 2.493 1.00 93.31 174 THR A O 1
ATOM 1336 N N . LEU A 1 175 ? -2.965 15.344 2.674 1.00 96.25 175 LEU A N 1
ATOM 1337 C CA . LEU A 1 175 ? -3.287 16.737 3.010 1.00 96.25 175 LEU A CA 1
ATOM 1338 C C . LEU A 1 175 ? -4.524 17.283 2.284 1.00 96.25 175 LEU A C 1
ATOM 1340 O O . LEU A 1 175 ? -5.418 17.811 2.929 1.00 96.25 175 LEU A O 1
ATOM 1344 N N . LEU A 1 176 ? -4.618 17.102 0.964 1.00 96.56 176 LEU A N 1
ATOM 1345 C CA . LEU A 1 176 ? -5.759 17.594 0.185 1.00 96.56 176 LEU A CA 1
ATOM 1346 C C . LEU A 1 176 ? -7.091 16.936 0.588 1.00 96.56 176 LEU A C 1
ATOM 1348 O O . LEU A 1 176 ? -8.078 17.640 0.800 1.00 96.56 176 LEU A O 1
ATOM 1352 N N . ASP A 1 177 ? -7.135 15.604 0.720 1.00 95.12 177 ASP A N 1
ATOM 1353 C CA . ASP A 1 177 ? -8.358 14.902 1.139 1.00 95.12 177 ASP A CA 1
ATOM 1354 C C . ASP A 1 177 ? -8.682 15.184 2.608 1.00 95.12 177 ASP A C 1
ATOM 1356 O O . ASP A 1 177 ? -9.821 15.515 2.944 1.00 95.12 177 ASP A O 1
ATOM 1360 N N . ALA A 1 178 ? -7.668 15.115 3.471 1.00 96.75 178 ALA A N 1
ATOM 1361 C CA . ALA A 1 178 ? -7.812 15.322 4.900 1.00 96.75 178 ALA A CA 1
ATOM 1362 C C . ALA A 1 178 ? -8.273 16.744 5.233 1.00 96.75 178 ALA A C 1
ATOM 1364 O O . ALA A 1 178 ? -9.178 16.897 6.049 1.00 96.75 178 ALA A O 1
ATOM 1365 N N . THR A 1 179 ? -7.739 17.774 4.569 1.00 97.62 179 THR A N 1
ATOM 1366 C CA . THR A 1 179 ? -8.215 19.157 4.719 1.00 97.62 179 THR A CA 1
ATOM 1367 C C . THR A 1 179 ? -9.645 19.301 4.211 1.00 97.62 179 THR A C 1
ATOM 1369 O O . THR A 1 179 ? -10.494 19.814 4.937 1.00 97.62 179 THR A O 1
ATOM 1372 N N . ARG A 1 180 ? -9.956 18.795 3.007 1.00 97.31 180 ARG A N 1
ATOM 1373 C CA . ARG A 1 180 ? -11.308 18.884 2.423 1.00 97.31 180 ARG A CA 1
ATOM 1374 C C . ARG A 1 180 ? -12.376 18.241 3.311 1.00 97.31 180 ARG A C 1
ATOM 1376 O O . ARG A 1 180 ? -13.503 18.721 3.366 1.00 97.31 180 ARG A O 1
ATOM 1383 N N . ARG A 1 181 ? -12.034 17.141 3.979 1.00 96.62 181 ARG A N 1
ATOM 1384 C CA . ARG A 1 181 ? -12.948 16.360 4.826 1.00 96.62 181 ARG A CA 1
ATOM 1385 C C . ARG A 1 181 ? -12.806 16.663 6.318 1.00 96.62 181 ARG A C 1
ATOM 1387 O O . ARG A 1 181 ? -13.475 16.010 7.118 1.00 96.62 181 ARG A O 1
ATOM 1394 N N . ASN A 1 182 ? -11.938 17.610 6.683 1.00 96.81 182 ASN A N 1
ATOM 1395 C CA . ASN A 1 182 ? -11.573 17.935 8.061 1.00 96.81 182 ASN A CA 1
ATOM 1396 C C . ASN A 1 182 ? -11.254 16.677 8.901 1.00 96.81 182 ASN A C 1
ATOM 1398 O O . ASN A 1 182 ? -11.834 16.448 9.966 1.00 96.81 182 ASN A O 1
ATOM 1402 N N . LEU A 1 183 ? -10.398 15.796 8.371 1.00 97.25 183 LEU A N 1
ATOM 1403 C CA . LEU A 1 183 ? -10.049 14.542 9.034 1.00 97.25 183 LEU A CA 1
ATOM 1404 C C . LEU A 1 183 ? -9.077 14.790 10.198 1.00 97.25 183 LEU A C 1
ATOM 1406 O O . LEU A 1 183 ? -8.069 15.471 10.006 1.00 97.25 183 LEU A O 1
ATOM 1410 N N . PRO A 1 184 ? -9.317 14.185 11.375 1.00 97.19 184 PRO A N 1
ATOM 1411 C CA . PRO A 1 184 ? -8.297 14.068 12.413 1.00 97.19 184 PRO A CA 1
ATOM 1412 C C . PRO A 1 184 ? -7.276 12.977 12.028 1.00 97.19 184 PRO A C 1
ATOM 1414 O O . PRO A 1 184 ? -7.457 12.292 11.014 1.00 97.19 184 PRO A O 1
ATOM 1417 N N . PRO A 1 185 ? -6.221 12.747 12.831 1.00 98.25 185 PRO A N 1
ATOM 1418 C CA . PRO A 1 185 ? -5.461 11.504 12.753 1.00 98.25 185 PRO A CA 1
ATOM 1419 C C . PRO A 1 185 ? -6.391 10.284 12.801 1.00 98.25 185 PRO A C 1
ATOM 1421 O O . PRO A 1 185 ? -7.325 10.229 13.602 1.00 98.25 185 PRO A O 1
ATOM 1424 N N . VAL A 1 186 ? -6.144 9.307 11.929 1.00 98.56 186 VAL A N 1
ATOM 1425 C CA . VAL A 1 186 ? -6.973 8.098 11.812 1.00 98.56 186 VAL A CA 1
ATOM 1426 C C . VAL A 1 186 ? -6.173 6.856 12.177 1.00 98.56 186 VAL A C 1
ATOM 1428 O O . VAL A 1 186 ? -4.981 6.760 11.867 1.00 98.56 186 VAL A O 1
ATOM 1431 N N . VAL A 1 187 ? -6.835 5.872 12.782 1.00 98.75 187 VAL A N 1
ATOM 1432 C CA . VAL A 1 187 ? -6.274 4.527 12.923 1.00 98.75 187 VAL A CA 1
ATOM 1433 C C . VAL A 1 187 ? -6.354 3.841 11.566 1.00 98.75 187 VAL A C 1
ATOM 1435 O O . VAL A 1 187 ? -7.383 3.888 10.896 1.00 98.75 187 VAL A O 1
ATOM 1438 N N . ARG A 1 188 ? -5.260 3.204 11.155 1.00 98.44 188 ARG A N 1
ATOM 1439 C CA . ARG A 1 188 ? -5.138 2.420 9.928 1.00 98.44 188 ARG A CA 1
ATOM 1440 C C . ARG A 1 188 ? -4.789 0.979 10.281 1.00 98.44 188 ARG A C 1
ATOM 1442 O O . ARG A 1 188 ? -3.640 0.688 10.643 1.00 98.44 188 ARG A O 1
ATOM 1449 N N . ALA A 1 189 ? -5.774 0.105 10.117 1.00 98.44 189 ALA A N 1
ATOM 1450 C CA . ALA A 1 189 ? -5.624 -1.342 10.149 1.00 98.44 189 ALA A CA 1
ATOM 1451 C C . ALA A 1 189 ? -5.521 -1.845 8.703 1.00 98.44 189 ALA A C 1
ATOM 1453 O O . ALA A 1 189 ? -6.372 -1.544 7.871 1.00 98.44 189 ALA A O 1
ATOM 1454 N N . SER A 1 190 ? -4.442 -2.547 8.371 1.00 97.75 190 SER A N 1
ATOM 1455 C CA . SER A 1 190 ? -4.184 -3.011 7.005 1.00 97.75 190 SER A CA 1
ATOM 1456 C C . SER A 1 190 ? -4.049 -4.519 7.019 1.00 97.75 190 SER A C 1
ATOM 1458 O O . SER A 1 190 ? -3.069 -5.027 7.559 1.00 97.75 190 SER A O 1
ATOM 1460 N N . VAL A 1 191 ? -5.036 -5.205 6.450 1.00 98.25 191 VAL A N 1
ATOM 1461 C CA . VAL A 1 191 ? -5.008 -6.661 6.311 1.00 98.25 191 VAL A CA 1
ATOM 1462 C C . VAL A 1 191 ? -4.270 -7.061 5.038 1.00 98.25 191 VAL A C 1
ATOM 1464 O O . VAL A 1 191 ? -4.201 -6.308 4.055 1.00 98.25 191 VAL A O 1
ATOM 1467 N N . HIS A 1 192 ? -3.728 -8.267 5.070 1.00 98.00 192 HIS A N 1
ATOM 1468 C CA . HIS A 1 192 ? -3.108 -8.969 3.958 1.00 98.00 192 HIS A CA 1
ATOM 1469 C C . HIS A 1 192 ? -3.733 -10.363 3.822 1.00 98.00 192 HIS A C 1
ATOM 1471 O O . HIS A 1 192 ? -4.488 -10.786 4.695 1.00 98.00 192 HIS A O 1
ATOM 1477 N N . TYR A 1 193 ? -3.427 -11.097 2.751 1.00 96.88 193 TYR A N 1
ATOM 1478 C CA . TYR A 1 193 ? -4.047 -12.408 2.514 1.00 96.88 193 TYR A CA 1
ATOM 1479 C C . TYR A 1 193 ? -3.671 -13.465 3.563 1.00 96.88 193 TYR A C 1
ATOM 1481 O O . TYR A 1 193 ? -4.367 -14.465 3.692 1.00 96.88 193 TYR A O 1
ATOM 1489 N N . TYR A 1 194 ? -2.568 -13.261 4.292 1.00 96.88 194 TYR A N 1
ATOM 1490 C CA . TYR A 1 194 ? -2.117 -14.173 5.345 1.00 96.88 194 TYR A CA 1
ATOM 1491 C C . TYR A 1 194 ? -2.785 -13.914 6.699 1.00 96.88 194 TYR A C 1
ATOM 1493 O O . TYR A 1 194 ? -2.543 -14.678 7.628 1.00 96.88 194 TYR A O 1
ATOM 1501 N N . ASN A 1 195 ? -3.554 -12.828 6.838 1.00 98.56 195 ASN A N 1
ATOM 1502 C CA . ASN A 1 195 ? -4.328 -12.594 8.050 1.00 98.56 195 ASN A CA 1
ATOM 1503 C C . ASN A 1 195 ? -5.542 -13.533 8.115 1.00 98.56 195 ASN A C 1
ATOM 1505 O O . ASN A 1 195 ? -5.995 -14.074 7.097 1.00 98.56 195 ASN A O 1
ATOM 1509 N N . ASP A 1 196 ? -6.094 -13.689 9.314 1.00 98.25 196 ASP A N 1
ATOM 1510 C CA . ASP A 1 196 ? -7.265 -14.530 9.550 1.00 98.25 196 ASP A CA 1
ATOM 1511 C C . ASP A 1 196 ? -8.431 -13.801 10.244 1.00 98.25 196 ASP A C 1
ATOM 1513 O O . ASP A 1 196 ? -8.353 -12.649 10.684 1.00 98.25 196 ASP A O 1
ATOM 1517 N N . GLU A 1 197 ? -9.573 -14.480 10.291 1.00 98.62 197 GLU A N 1
ATOM 1518 C CA . GLU A 1 197 ? -10.814 -14.002 10.888 1.00 98.62 197 GLU A CA 1
ATOM 1519 C C . GLU A 1 197 ? -10.693 -13.806 12.402 1.00 98.62 197 GLU A C 1
ATOM 1521 O O . GLU A 1 197 ? -11.366 -12.936 12.962 1.00 98.62 197 GLU A O 1
ATOM 1526 N N . VAL A 1 198 ? -9.840 -14.591 13.065 1.00 98.56 198 VAL A N 1
ATOM 1527 C CA . VAL A 1 198 ? -9.606 -14.501 14.510 1.00 98.56 198 VAL A CA 1
ATOM 1528 C C . VAL A 1 198 ? -8.874 -13.201 14.828 1.00 98.56 198 VAL A C 1
ATOM 1530 O O . VAL A 1 198 ? -9.265 -12.495 15.759 1.00 98.56 198 VAL A O 1
ATOM 1533 N N . GLU A 1 199 ? -7.873 -12.826 14.032 1.00 98.69 199 GLU A N 1
ATOM 1534 C CA . GLU A 1 199 ? -7.182 -11.539 14.130 1.00 98.69 199 GLU A CA 1
ATOM 1535 C C . GLU A 1 199 ? -8.139 -10.361 13.898 1.00 98.69 199 GLU A C 1
ATOM 1537 O O . GLU A 1 199 ? -8.092 -9.374 14.642 1.00 98.69 199 GLU A O 1
ATOM 1542 N N . VAL A 1 200 ? -9.050 -10.474 12.921 1.00 98.81 200 VAL A N 1
ATOM 1543 C CA . VAL A 1 200 ? -10.099 -9.466 12.676 1.00 98.81 200 VAL A CA 1
ATOM 1544 C C . VAL A 1 200 ? -11.005 -9.313 13.900 1.00 98.81 200 VAL A C 1
ATOM 1546 O O . VAL A 1 200 ? -11.223 -8.191 14.363 1.00 98.81 200 VAL A O 1
ATOM 1549 N N . VAL A 1 201 ? -11.517 -10.420 14.446 1.00 98.69 201 VAL A N 1
ATOM 1550 C CA . VAL A 1 201 ? -12.381 -10.406 15.639 1.00 98.69 201 VAL A CA 1
ATOM 1551 C C . VAL A 1 201 ? -11.640 -9.825 16.841 1.00 98.69 201 VAL A C 1
ATOM 1553 O O . VAL A 1 201 ? -12.167 -8.940 17.511 1.00 98.69 201 VAL A O 1
ATOM 1556 N N . ARG A 1 202 ? -10.388 -10.228 17.063 1.00 98.62 202 ARG A N 1
ATOM 1557 C CA . ARG A 1 202 ? -9.561 -9.742 18.172 1.00 98.62 202 ARG A CA 1
ATOM 1558 C C . ARG A 1 202 ? -9.341 -8.228 18.119 1.00 98.62 202 ARG A C 1
ATOM 1560 O O . ARG A 1 202 ? -9.426 -7.572 19.155 1.00 98.62 202 ARG A O 1
ATOM 1567 N N . LEU A 1 203 ? -9.097 -7.655 16.936 1.00 98.81 203 LEU A N 1
ATOM 1568 C CA . LEU A 1 203 ? -9.008 -6.197 16.777 1.00 98.81 203 LEU A CA 1
ATOM 1569 C C . LEU A 1 203 ? -10.345 -5.512 17.086 1.00 98.81 203 LEU A C 1
ATOM 1571 O O . LEU A 1 203 ? -10.369 -4.515 17.806 1.00 98.81 203 LEU A O 1
ATOM 1575 N N . VAL A 1 204 ? -11.450 -6.039 16.557 1.00 98.75 204 VAL A N 1
ATOM 1576 C CA . VAL A 1 204 ? -12.796 -5.488 16.780 1.00 98.75 204 VAL A CA 1
ATOM 1577 C C . VAL A 1 204 ? -13.149 -5.500 18.267 1.00 98.75 204 VAL A C 1
ATOM 1579 O O . VAL A 1 204 ? -13.620 -4.489 18.787 1.00 98.75 204 VAL A O 1
ATOM 1582 N N . ASP A 1 205 ? -12.898 -6.607 18.961 1.00 98.56 205 ASP A N 1
ATOM 1583 C CA . ASP A 1 205 ? -13.202 -6.748 20.385 1.00 98.56 205 ASP A CA 1
ATOM 1584 C C . ASP A 1 205 ? -12.328 -5.826 21.241 1.00 98.56 205 ASP A C 1
ATOM 1586 O O . ASP A 1 205 ? -12.837 -5.178 22.158 1.00 98.56 205 ASP A O 1
ATOM 1590 N N . ALA A 1 206 ? -11.046 -5.670 20.891 1.00 98.44 206 ALA A N 1
ATOM 1591 C CA . ALA A 1 206 ? -10.166 -4.705 21.543 1.00 98.44 206 ALA A CA 1
ATOM 1592 C C . ALA A 1 206 ? -10.678 -3.263 21.376 1.00 98.44 206 ALA A C 1
ATOM 1594 O O . ALA A 1 206 ? -10.725 -2.511 22.349 1.00 98.44 206 ALA A O 1
ATOM 1595 N N . VAL A 1 207 ? -11.117 -2.879 20.172 1.00 98.38 207 VAL A N 1
ATOM 1596 C CA . VAL A 1 207 ? -11.704 -1.552 19.913 1.00 9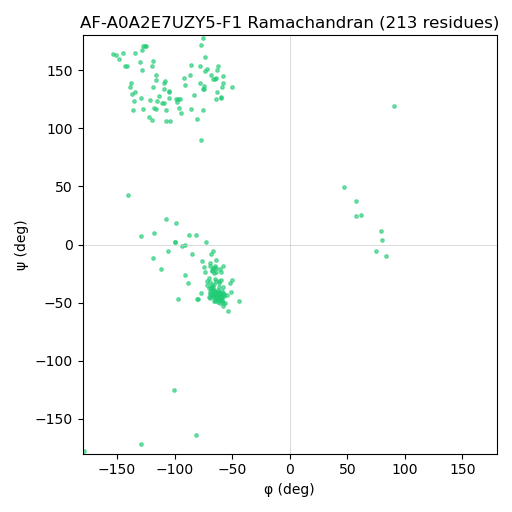8.38 207 VAL A CA 1
ATOM 1597 C C . VAL A 1 207 ? -13.034 -1.371 20.651 1.00 98.38 207 VAL A C 1
ATOM 1599 O O . VAL A 1 207 ? -13.275 -0.306 21.221 1.00 98.38 207 VAL A O 1
ATOM 1602 N N . ARG A 1 208 ? -13.880 -2.407 20.714 1.00 98.06 208 ARG A N 1
ATOM 1603 C CA . ARG A 1 208 ? -15.148 -2.368 21.459 1.00 98.06 208 ARG A CA 1
ATOM 1604 C C . ARG A 1 208 ? -14.914 -2.171 22.956 1.00 98.06 208 ARG A C 1
ATOM 1606 O O . ARG A 1 208 ? -15.593 -1.353 23.569 1.00 98.06 208 ARG A O 1
ATOM 1613 N N . ALA A 1 209 ? -13.930 -2.861 23.529 1.00 97.38 209 ALA A N 1
ATOM 1614 C CA . ALA A 1 209 ? -13.558 -2.704 24.932 1.00 97.38 209 ALA A CA 1
ATOM 1615 C C . ALA A 1 209 ? -13.027 -1.295 25.250 1.00 97.38 209 ALA A C 1
ATOM 1617 O O . ALA A 1 209 ? -13.223 -0.808 26.360 1.00 97.38 209 ALA A O 1
ATOM 1618 N N . ILE A 1 210 ? -12.368 -0.634 24.292 1.00 96.94 210 ILE A N 1
ATOM 1619 C CA . ILE A 1 210 ? -11.950 0.768 24.426 1.00 96.94 210 ILE A CA 1
ATOM 1620 C C . ILE A 1 210 ? -13.175 1.694 24.407 1.00 96.94 210 ILE A C 1
ATOM 1622 O O . ILE A 1 210 ? -13.278 2.565 25.264 1.00 96.94 210 ILE A O 1
ATOM 1626 N N . SER A 1 211 ? -14.113 1.483 23.474 1.00 94.75 211 SER A N 1
ATOM 1627 C CA . SER A 1 211 ? -15.348 2.280 23.381 1.00 94.75 211 SER A CA 1
ATOM 1628 C C . SER A 1 211 ? -16.196 2.185 24.660 1.00 94.75 211 SER A C 1
ATOM 1630 O O . SER A 1 211 ? -16.628 3.204 25.188 1.00 94.75 211 SER A O 1
ATOM 1632 N N . ALA A 1 212 ? -16.334 0.985 25.235 1.00 92.06 212 ALA A N 1
ATOM 1633 C CA . ALA A 1 212 ? -17.114 0.755 26.456 1.00 92.06 212 ALA A CA 1
ATOM 1634 C C . ALA A 1 212 ? -16.537 1.412 27.729 1.00 92.06 212 ALA A C 1
ATOM 1636 O O . ALA A 1 212 ? -17.262 1.598 28.695 1.00 92.06 212 ALA A O 1
ATOM 1637 N N . LYS A 1 213 ? -15.244 1.767 27.754 1.00 85.38 213 LYS A N 1
ATOM 1638 C CA . LYS A 1 213 ? -14.590 2.439 28.898 1.00 85.38 213 LYS A CA 1
ATOM 1639 C C . LYS A 1 213 ? -14.702 3.969 28.855 1.00 85.38 213 LYS A C 1
ATOM 1641 O O . LYS A 1 213 ? -14.000 4.650 29.596 1.00 85.38 213 LYS A O 1
ATOM 1646 N N . LYS A 1 214 ? -15.495 4.506 27.925 1.00 67.88 214 LYS A N 1
ATOM 1647 C CA . LYS A 1 214 ? -15.747 5.946 27.785 1.00 67.88 214 LYS A CA 1
ATOM 1648 C C . LYS A 1 214 ? -16.716 6.480 28.856 1.00 67.88 214 LYS A C 1
ATOM 1650 O O . LYS A 1 214 ? -16.798 7.694 29.019 1.00 67.88 214 LYS A O 1
ATOM 1655 N N . GLU A 1 215 ? -17.419 5.583 29.551 1.00 47.75 215 GLU A N 1
ATOM 1656 C CA . GLU A 1 215 ? -18.214 5.853 30.762 1.00 47.75 215 GLU A CA 1
ATOM 1657 C C . GLU A 1 215 ? -17.331 5.944 32.013 1.00 47.75 215 GLU A C 1
ATOM 1659 O O . GLU A 1 215 ? -17.575 6.868 32.823 1.00 47.75 215 GLU A O 1
#

Solvent-accessible surface area (backbone atoms only — not comparable to full-atom values): 12250 Å² total; per-residue (Å²): 139,77,91,41,74,41,85,31,43,70,45,47,62,44,41,84,81,56,61,76,80,67,64,48,43,28,38,38,37,39,19,58,47,54,33,64,14,36,77,97,38,59,53,74,49,67,38,76,92,54,49,86,82,58,80,56,99,62,78,47,82,59,7,26,47,82,76,47,103,91,42,67,47,66,49,98,52,78,58,23,68,44,67,70,82,64,65,61,70,39,52,51,42,31,50,54,23,48,52,51,45,57,73,68,31,50,66,57,41,23,52,45,16,38,53,55,31,49,54,42,49,59,60,42,62,74,36,79,57,44,43,78,66,72,81,60,94,77,64,62,25,63,48,33,32,44,45,68,98,51,57,31,65,59,52,39,51,60,37,38,76,70,77,41,90,58,45,68,48,52,33,80,83,45,43,72,62,23,60,78,67,68,46,67,53,24,30,36,44,70,55,50,62,87,60,54,72,67,60,44,48,52,52,43,51,48,52,46,56,55,52,67,67,74,117

Radius of gyration: 21.45 Å; Cα contacts (8 Å, |Δi|>4): 317; chains: 1; bounding box: 55×38×59 Å

Mean predicted aligned error: 3.69 Å

Nearest PDB structures (foldseek):
  6wci-assembly1_B  TM=9.374E-01  e=9.163E-15  Stenotrophomonas maltophilia K279a
  4w91-assembly4_H  TM=9.309E-01  e=1.578E-14  Brucella suis bv. 4 str. 40
  4w91-assembly3_E  TM=9.322E-01  e=2.408E-14  Brucella suis bv. 4 str. 40
  6c9e-assembly1_A  TM=9.372E-01  e=3.902E-14  Legionella pneumophila subsp. pneumophila str. Philadelphia 1
  6wci-assembly1_A  TM=9.352E-01  e=3.674E-14  Stenotrophomonas maltophilia K279a

Foldseek 3Di:
DDAFEAECQAPVLFADDDCVVVVHQKYKYACVHNLVADPPDIDMDGHLVCQVVDAAPDADVQQWADDDPPDIGGDSDPSNNPDPDDDPVRVVRSVVSNVVSVVCPRHNFNVLLVVLQVLLCVLQVPAPQKDWDDDDPDDTQKTKIDGPPDALVRLQVQLVVVVQHWDKDACVNVVVVCVVVVNGTIIIDGDGSPDDPVSSVSSSVSVNVVSVVPD

Secondary structure (DSSP, 8-state):
----EEE-TTTBTTB---HHHHT-SEEEEETTSTT-PPTT-EEEEE-HHHHTT---SS--TTTEEEEETTEEEE-SSGGGGS-SS--HHHHHHHHHHHHHHHHH-HHHHHHHHHHHHHHHHHHHHTSTTEEE----SS--SEEEEEETTB-HHHHHHHHHTTT---EEE-GGGGHHHHHHTT---EEEEE--TT--HH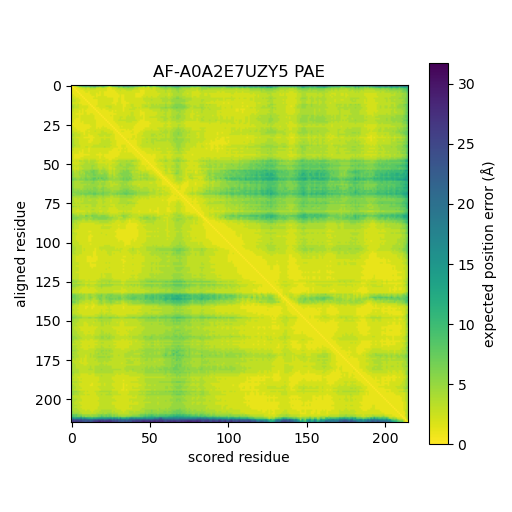HHHHHHHHHHHHHHTT-

pLDDT: mean 95.9, std 4.71, range [47.75, 98.81]